Protein AF-A0A821PYG6-F1 (afdb_monomer)

pLDDT: mean 72.36, std 26.63, range [30.19, 98.81]

Organism: NCBI:txid345717

Structure (mmCIF, N/CA/C/O backbone):
data_AF-A0A821PYG6-F1
#
_entry.id   AF-A0A821PYG6-F1
#
loop_
_atom_site.group_PDB
_atom_site.id
_atom_site.type_symbol
_atom_site.label_atom_id
_atom_site.label_alt_id
_atom_site.label_comp_id
_atom_site.label_asym_id
_atom_site.label_entity_id
_atom_site.label_seq_id
_atom_site.pdbx_PDB_ins_code
_atom_site.Cartn_x
_atom_site.Cartn_y
_atom_site.Cartn_z
_atom_site.occupancy
_atom_site.B_iso_or_equiv
_atom_site.auth_seq_id
_atom_site.auth_comp_id
_atom_site.auth_asym_id
_atom_site.auth_atom_id
_atom_site.pdbx_PDB_model_num
ATOM 1 N N . MET A 1 1 ? -3.523 43.498 -12.679 1.00 47.28 1 MET A N 1
ATOM 2 C CA . MET A 1 1 ? -3.847 42.606 -11.546 1.00 47.28 1 MET A CA 1
ATOM 3 C C . MET A 1 1 ? -3.204 41.253 -11.820 1.00 47.28 1 MET A C 1
ATOM 5 O O . MET A 1 1 ? -3.776 40.448 -12.539 1.00 47.28 1 MET A O 1
ATOM 9 N N . HIS A 1 2 ? -1.962 41.059 -11.376 1.00 48.53 2 HIS A N 1
ATOM 10 C CA . HIS A 1 2 ? -1.215 39.814 -11.566 1.00 48.53 2 HIS A CA 1
ATOM 11 C C . HIS A 1 2 ? -1.386 38.993 -10.284 1.00 48.53 2 HIS A C 1
ATOM 13 O O . HIS A 1 2 ? -0.933 39.429 -9.228 1.00 48.53 2 HIS A O 1
ATOM 19 N N . LEU A 1 3 ? -2.113 37.875 -10.342 1.00 50.34 3 LEU A N 1
ATOM 20 C CA . LEU A 1 3 ? -2.220 36.968 -9.198 1.00 50.34 3 LEU A CA 1
ATOM 21 C C . LEU A 1 3 ? -0.908 36.179 -9.083 1.00 50.34 3 LEU A C 1
ATOM 23 O O . LEU A 1 3 ? -0.461 35.627 -10.092 1.00 50.34 3 LEU A O 1
ATOM 27 N N . PRO A 1 4 ? -0.268 36.123 -7.904 1.00 51.84 4 PRO A N 1
ATOM 28 C CA . PRO A 1 4 ? 0.971 35.381 -7.751 1.00 51.84 4 PRO A CA 1
ATOM 29 C C . PRO A 1 4 ? 0.707 33.875 -7.872 1.00 51.84 4 PRO A C 1
ATOM 31 O O . PRO A 1 4 ? -0.247 33.336 -7.313 1.00 51.84 4 PRO A O 1
ATOM 34 N N . TYR A 1 5 ? 1.579 33.194 -8.613 1.00 52.97 5 TYR A N 1
ATOM 35 C CA . TYR A 1 5 ? 1.630 31.739 -8.708 1.00 52.97 5 TYR A CA 1
ATOM 36 C C . TYR A 1 5 ? 2.029 31.151 -7.348 1.00 52.97 5 TYR A C 1
ATOM 38 O O . TYR A 1 5 ? 3.196 31.189 -6.950 1.00 52.97 5 TYR A O 1
ATOM 46 N N . GLU A 1 6 ? 1.058 30.607 -6.616 1.00 48.81 6 GLU A N 1
ATOM 47 C CA . GLU A 1 6 ? 1.331 29.867 -5.389 1.00 48.81 6 GLU A CA 1
ATOM 48 C C . GLU A 1 6 ? 1.990 28.525 -5.720 1.00 48.81 6 GLU A C 1
ATOM 50 O O . GLU A 1 6 ? 1.405 27.611 -6.307 1.00 48.81 6 GLU A O 1
ATOM 55 N N . SER A 1 7 ? 3.248 28.396 -5.308 1.00 51.19 7 SER A N 1
ATOM 56 C CA . SER A 1 7 ? 3.987 27.144 -5.384 1.00 51.19 7 SER A CA 1
ATOM 57 C C . SER A 1 7 ? 3.310 26.097 -4.496 1.00 51.19 7 SER A C 1
ATOM 59 O O . SER A 1 7 ? 3.372 26.177 -3.268 1.00 51.19 7 SER A O 1
ATOM 61 N N . ARG A 1 8 ? 2.730 25.060 -5.117 1.00 56.22 8 ARG A N 1
ATOM 62 C CA . ARG A 1 8 ? 2.093 23.877 -4.487 1.00 56.22 8 ARG A CA 1
ATOM 63 C C . ARG A 1 8 ? 2.956 23.123 -3.449 1.00 56.22 8 ARG A C 1
ATOM 65 O O . ARG A 1 8 ? 2.502 22.133 -2.886 1.00 56.22 8 ARG A O 1
ATOM 72 N N . GLY A 1 9 ? 4.191 23.554 -3.190 1.00 47.22 9 GLY A N 1
ATOM 73 C CA . GLY A 1 9 ? 5.155 22.889 -2.312 1.00 47.22 9 GLY A CA 1
ATOM 74 C C . GLY A 1 9 ? 5.142 23.316 -0.840 1.00 47.22 9 GLY A C 1
ATOM 75 O O . GLY A 1 9 ? 5.744 22.615 -0.030 1.00 47.22 9 GLY A O 1
ATOM 76 N N . ARG A 1 10 ? 4.479 24.421 -0.457 1.00 45.25 10 ARG A N 1
ATOM 77 C CA . ARG A 1 10 ? 4.539 24.925 0.936 1.00 45.25 10 ARG A CA 1
ATOM 78 C C . ARG A 1 10 ? 3.597 24.235 1.924 1.00 45.25 10 ARG A C 1
ATOM 80 O O . ARG A 1 10 ? 3.903 24.207 3.105 1.00 45.25 10 ARG A O 1
ATOM 87 N N . ARG A 1 11 ? 2.511 23.605 1.465 1.00 50.28 11 ARG A N 1
ATOM 88 C CA . ARG A 1 11 ? 1.535 22.972 2.375 1.00 50.28 11 ARG A CA 1
ATOM 89 C C . ARG A 1 11 ? 2.024 21.682 3.044 1.00 50.28 11 ARG A C 1
ATOM 91 O O . ARG A 1 11 ? 1.473 21.277 4.056 1.00 50.28 11 ARG A O 1
ATOM 98 N N . ARG A 1 12 ? 3.049 21.016 2.494 1.00 51.75 12 ARG A N 1
ATOM 99 C CA . ARG A 1 12 ? 3.503 19.705 3.000 1.00 51.75 12 ARG A CA 1
ATOM 100 C C . ARG A 1 12 ? 4.356 19.804 4.270 1.00 51.75 12 ARG A C 1
ATOM 102 O O . ARG A 1 12 ? 4.444 18.823 4.996 1.00 51.75 12 ARG A O 1
ATOM 109 N N . ARG A 1 13 ? 5.015 20.943 4.516 1.00 45.59 13 ARG A N 1
ATOM 110 C CA . ARG A 1 13 ? 5.907 21.113 5.677 1.00 45.59 13 ARG A CA 1
ATOM 111 C C . ARG A 1 13 ? 5.157 21.634 6.910 1.00 45.59 13 ARG A C 1
ATOM 113 O O . ARG A 1 13 ? 5.436 21.160 7.998 1.00 45.59 13 ARG A O 1
ATOM 120 N N . GLU A 1 14 ? 4.156 22.494 6.722 1.00 46.19 14 GLU A N 1
ATOM 121 C CA . GLU A 1 14 ? 3.367 23.078 7.825 1.00 46.19 14 GLU A CA 1
ATOM 122 C C . GLU A 1 14 ? 2.464 22.069 8.558 1.00 46.19 14 GLU A C 1
ATOM 124 O O . GLU A 1 14 ? 2.152 22.275 9.722 1.00 46.19 14 GLU A O 1
ATOM 129 N N . MET A 1 15 ? 2.084 20.941 7.943 1.00 50.53 15 MET A N 1
ATOM 130 C CA . MET A 1 15 ? 1.275 19.918 8.634 1.00 50.53 15 MET A CA 1
ATOM 131 C C . MET A 1 15 ? 2.068 19.055 9.630 1.00 50.53 15 MET A C 1
ATOM 133 O O . MET A 1 15 ? 1.462 18.415 10.479 1.00 50.53 15 MET A O 1
ATOM 137 N N . ALA A 1 16 ? 3.403 19.026 9.545 1.00 52.22 16 ALA A N 1
ATOM 138 C CA . ALA A 1 16 ? 4.239 18.248 10.466 1.00 52.22 16 ALA A CA 1
ATOM 139 C C . ALA A 1 16 ? 4.501 18.970 11.803 1.00 52.22 16 ALA A C 1
ATOM 141 O O . ALA A 1 16 ? 5.004 18.357 12.739 1.00 52.22 16 ALA A O 1
ATOM 142 N N . GLU A 1 17 ? 4.179 20.265 11.895 1.00 52.22 17 GLU A N 1
ATOM 143 C CA . GLU A 1 17 ? 4.431 21.097 13.083 1.00 52.22 17 GLU A CA 1
ATOM 144 C C . GLU A 1 17 ? 3.273 21.070 14.094 1.00 52.22 17 GLU A C 1
ATOM 146 O O . GLU A 1 17 ? 3.416 21.563 15.209 1.00 52.22 17 GLU A O 1
ATOM 151 N N . SER A 1 18 ? 2.150 20.436 13.749 1.00 56.47 18 SER A N 1
ATOM 152 C CA . SER A 1 18 ? 1.017 20.215 14.650 1.00 56.47 18 SER A CA 1
ATOM 153 C C . SER A 1 18 ? 0.799 18.730 14.939 1.00 56.47 18 SER A C 1
ATOM 155 O O . SER A 1 18 ? -0.341 18.278 14.988 1.00 56.47 18 SER A O 1
ATOM 157 N N . GLU A 1 19 ? 1.873 17.952 15.076 1.00 63.88 19 GLU A N 1
ATOM 158 C CA . GLU A 1 19 ? 1.775 16.595 15.617 1.00 63.88 19 GLU A CA 1
ATOM 159 C C . GLU A 1 19 ? 1.477 16.728 17.115 1.00 63.88 19 GLU A C 1
ATOM 161 O O . GLU A 1 19 ? 2.319 17.230 17.869 1.00 63.88 19 GLU A O 1
ATOM 166 N N . PRO A 1 20 ? 0.270 16.359 17.574 1.00 71.81 20 PRO A N 1
ATOM 167 C CA . PRO A 1 20 ? -0.063 16.488 18.977 1.00 71.81 20 PRO A CA 1
ATOM 168 C C . PRO A 1 20 ? 0.889 15.625 19.798 1.00 71.81 20 PRO A C 1
ATOM 170 O O . PRO A 1 20 ? 1.151 14.476 19.450 1.00 71.81 20 PRO A O 1
ATOM 173 N N . TRP A 1 21 ? 1.380 16.153 20.915 1.00 74.12 21 TRP A N 1
ATOM 174 C CA . TRP A 1 21 ? 2.341 15.458 21.777 1.00 74.12 21 TRP A CA 1
ATOM 175 C C . TRP A 1 21 ? 1.876 14.051 22.205 1.00 74.12 21 TRP A C 1
ATOM 177 O O . TRP A 1 21 ? 2.705 13.170 22.419 1.00 74.12 21 TRP A O 1
ATOM 187 N N . TRP A 1 22 ? 0.560 13.814 22.292 1.00 78.12 22 TRP A N 1
ATOM 188 C CA . TRP A 1 22 ? -0.007 12.510 22.645 1.00 78.12 22 TRP A CA 1
ATOM 189 C C . TRP A 1 22 ? 0.184 11.452 21.552 1.00 78.12 22 TRP A C 1
ATOM 191 O O . TRP A 1 22 ? 0.295 10.268 21.862 1.00 78.12 22 TRP A O 1
ATOM 201 N N . LEU A 1 23 ? 0.273 11.859 20.282 1.00 84.94 23 LEU A N 1
ATOM 202 C CA . LEU A 1 23 ? 0.409 10.940 19.154 1.00 84.94 23 LEU A CA 1
ATOM 203 C C . LEU A 1 23 ? 1.741 10.187 19.208 1.00 84.94 23 LEU A C 1
ATOM 205 O O . LEU A 1 23 ? 1.795 9.011 18.859 1.00 84.94 23 LEU A O 1
ATOM 209 N N . GLN A 1 24 ? 2.793 10.828 19.723 1.00 86.12 24 GLN A N 1
ATOM 210 C CA . GLN A 1 24 ?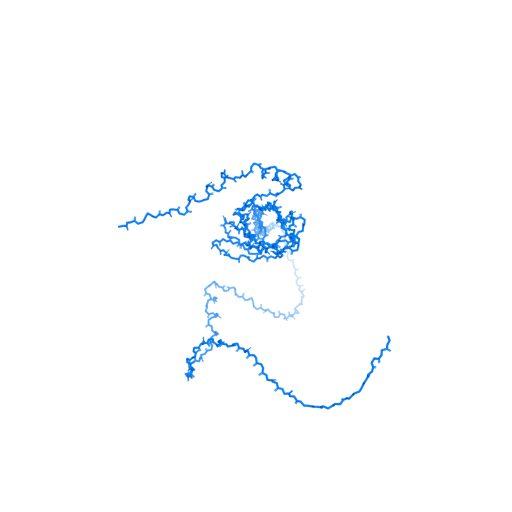 4.094 10.188 19.894 1.00 86.12 24 GLN A CA 1
ATOM 211 C C . GLN A 1 24 ? 4.019 9.000 20.862 1.00 86.12 24 GLN A C 1
ATOM 213 O O . GLN A 1 24 ? 4.543 7.935 20.556 1.00 86.12 24 GLN A O 1
ATOM 218 N N . SER A 1 25 ? 3.291 9.142 21.976 1.00 87.94 25 SER A N 1
ATOM 219 C CA . SER A 1 25 ? 3.106 8.049 22.938 1.00 87.94 25 SER A CA 1
ATOM 220 C C . SER A 1 25 ? 2.363 6.862 22.323 1.00 87.94 25 SER A C 1
ATOM 222 O O . SER A 1 25 ? 2.739 5.719 22.565 1.00 87.94 25 SER A O 1
ATOM 224 N N . ILE A 1 26 ? 1.330 7.121 21.512 1.00 90.88 26 ILE A N 1
ATOM 225 C CA . ILE A 1 26 ? 0.564 6.062 20.837 1.00 90.88 26 ILE A CA 1
ATOM 226 C C . ILE A 1 26 ? 1.422 5.367 19.776 1.00 90.88 26 ILE A C 1
ATOM 228 O O . ILE A 1 26 ? 1.365 4.146 19.638 1.00 90.88 26 ILE A O 1
ATOM 232 N N . ILE A 1 27 ? 2.229 6.125 19.029 1.00 93.62 27 ILE A N 1
ATOM 233 C CA . ILE A 1 27 ? 3.176 5.566 18.058 1.00 93.62 27 ILE A CA 1
ATOM 234 C C . ILE A 1 27 ? 4.178 4.650 18.765 1.00 93.62 27 ILE A C 1
ATOM 236 O O . ILE A 1 27 ? 4.403 3.536 18.297 1.00 93.62 27 ILE A O 1
ATOM 240 N N . ASP A 1 28 ? 4.750 5.094 19.883 1.00 93.00 28 ASP A N 1
ATOM 241 C CA . ASP A 1 28 ? 5.754 4.331 20.626 1.00 93.00 28 ASP A CA 1
ATOM 242 C C . ASP A 1 28 ? 5.153 3.049 21.232 1.00 93.00 28 ASP A C 1
ATOM 244 O O . ASP A 1 28 ? 5.755 1.980 21.130 1.00 93.00 28 ASP A O 1
ATOM 248 N N . GLU A 1 29 ? 3.933 3.119 21.778 1.00 93.19 29 GLU A N 1
ATOM 249 C CA . GLU A 1 29 ? 3.168 1.949 22.237 1.00 93.19 29 GLU A CA 1
ATOM 250 C C . GLU A 1 29 ? 2.908 0.965 21.085 1.00 93.19 29 GLU A C 1
ATOM 252 O O . GLU A 1 29 ? 3.222 -0.223 21.181 1.00 93.19 29 GLU A O 1
ATOM 257 N N . THR A 1 30 ? 2.420 1.476 19.952 1.00 94.12 30 THR A N 1
ATOM 258 C CA . THR A 1 30 ? 2.122 0.671 18.760 1.00 94.12 30 THR A CA 1
ATOM 259 C C . THR A 1 30 ? 3.386 0.009 18.197 1.00 94.12 30 THR A C 1
ATOM 261 O O . THR A 1 30 ? 3.345 -1.141 17.761 1.00 94.12 30 THR A O 1
ATOM 264 N N . LEU A 1 31 ? 4.529 0.702 18.217 1.00 94.62 31 LEU A N 1
ATOM 265 C CA . LEU A 1 31 ? 5.829 0.147 17.828 1.00 94.62 31 LEU A CA 1
ATOM 266 C C . LEU A 1 31 ? 6.345 -0.892 18.831 1.00 94.62 31 LEU A C 1
ATOM 268 O O . LEU A 1 31 ? 7.024 -1.835 18.423 1.00 94.62 31 LEU A O 1
ATOM 272 N N . GLY A 1 32 ? 6.004 -0.758 20.114 1.00 94.00 32 GLY A N 1
ATOM 273 C CA . GLY A 1 32 ? 6.269 -1.773 21.132 1.00 94.00 32 GLY A CA 1
ATOM 274 C C . GLY A 1 32 ? 5.556 -3.096 20.837 1.00 94.00 32 GLY A C 1
ATOM 275 O O . GLY A 1 32 ? 6.163 -4.162 20.937 1.00 94.00 32 GLY A O 1
ATOM 276 N N . GLU A 1 33 ? 4.295 -3.036 20.400 1.00 92.69 33 GLU A N 1
ATOM 277 C CA . GLU A 1 33 ? 3.524 -4.218 19.982 1.00 92.69 33 GLU A CA 1
ATOM 278 C C . GLU A 1 33 ? 3.941 -4.742 18.596 1.00 92.69 33 GLU A C 1
ATOM 280 O O . GLU A 1 33 ? 3.897 -5.947 18.311 1.00 92.69 33 GLU A O 1
ATOM 285 N N . HIS A 1 34 ? 4.325 -3.831 17.701 1.00 92.62 34 HIS A N 1
ATOM 286 C CA . HIS A 1 34 ? 4.605 -4.101 16.296 1.00 92.62 34 HIS A CA 1
ATOM 287 C C . HIS A 1 34 ? 5.869 -3.358 15.821 1.00 92.62 34 HIS A C 1
ATOM 289 O O . HIS A 1 34 ? 5.777 -2.329 15.143 1.00 92.62 34 HIS A O 1
ATOM 295 N N . PRO A 1 35 ? 7.068 -3.903 16.095 1.00 94.19 35 PRO A N 1
ATOM 296 C CA . PRO A 1 35 ? 8.334 -3.220 15.812 1.00 94.19 35 PRO A CA 1
ATOM 297 C C . PRO A 1 35 ? 8.659 -3.105 14.316 1.00 94.19 35 PRO A C 1
ATOM 299 O O . PRO A 1 35 ? 9.557 -2.365 13.924 1.00 94.19 35 PRO A O 1
ATOM 302 N N . ASP A 1 36 ? 7.948 -3.840 13.458 1.00 94.62 36 ASP A N 1
ATOM 303 C CA . ASP A 1 36 ? 8.111 -3.824 12.004 1.00 94.62 36 ASP A CA 1
ATOM 304 C C . ASP A 1 36 ? 7.335 -2.695 11.310 1.00 94.62 36 ASP A C 1
ATOM 306 O O . ASP A 1 36 ? 7.315 -2.662 10.081 1.00 94.62 36 ASP A O 1
ATOM 310 N N . LEU A 1 37 ? 6.664 -1.799 12.039 1.00 97.31 37 LEU A N 1
ATOM 311 C CA . LEU A 1 37 ? 5.846 -0.751 11.432 1.00 97.31 37 LEU A CA 1
ATOM 312 C C . LEU A 1 37 ? 6.643 0.494 11.028 1.00 97.31 37 LEU A C 1
ATOM 314 O O . LEU A 1 37 ? 7.609 0.902 11.664 1.00 97.31 37 LEU A O 1
ATOM 318 N N . VAL A 1 38 ? 6.165 1.148 9.974 1.00 97.25 38 VAL A N 1
ATOM 319 C CA . VAL A 1 38 ? 6.633 2.449 9.494 1.00 97.25 38 VAL A CA 1
ATOM 320 C C . VAL A 1 38 ? 5.461 3.409 9.341 1.00 97.25 38 VAL A C 1
ATOM 322 O O . VAL A 1 38 ? 4.337 3.006 9.018 1.00 97.25 38 VAL A O 1
ATOM 325 N N . ARG A 1 39 ? 5.733 4.702 9.542 1.00 95.75 39 ARG A N 1
ATOM 326 C CA . ARG A 1 39 ? 4.752 5.765 9.303 1.00 95.75 39 ARG A CA 1
ATOM 327 C C . ARG A 1 39 ? 4.417 5.861 7.818 1.00 95.75 39 ARG A C 1
ATOM 329 O O . ARG A 1 39 ? 5.296 5.775 6.957 1.00 95.75 39 ARG A O 1
ATOM 336 N N . THR A 1 40 ? 3.140 6.072 7.526 1.00 97.38 40 THR A N 1
ATOM 337 C CA . THR A 1 40 ? 2.685 6.392 6.172 1.00 97.38 40 THR A CA 1
ATOM 338 C C . THR A 1 40 ? 2.646 7.909 5.961 1.00 97.38 40 THR A C 1
ATOM 340 O O . THR A 1 40 ? 3.029 8.690 6.827 1.00 97.38 40 THR A O 1
ATOM 343 N N . GLY A 1 41 ? 2.190 8.351 4.787 1.00 94.62 41 GLY A N 1
ATOM 344 C CA . GLY A 1 41 ? 1.892 9.760 4.524 1.00 94.62 41 GLY A CA 1
ATOM 345 C C . GLY A 1 41 ? 0.651 10.305 5.246 1.00 94.62 41 GLY A C 1
ATOM 346 O O . GLY A 1 41 ? 0.367 11.485 5.083 1.00 94.62 41 GLY A O 1
ATOM 347 N N . SER A 1 42 ? -0.085 9.469 5.986 1.00 94.06 42 SER A N 1
ATOM 348 C CA . SER A 1 42 ? -1.178 9.877 6.876 1.00 94.06 42 SER A CA 1
ATOM 349 C C . SER A 1 42 ? -0.711 9.775 8.336 1.00 94.06 42 SER A C 1
ATOM 351 O O . SER A 1 42 ? 0.001 8.818 8.661 1.00 94.06 42 SER A O 1
ATOM 353 N N . PRO A 1 43 ? -1.096 10.721 9.214 1.00 92.81 43 PRO A N 1
ATOM 354 C CA . PRO A 1 43 ? -0.753 10.672 10.633 1.00 92.81 43 PRO A CA 1
ATOM 355 C C . PRO A 1 43 ? -1.479 9.552 11.388 1.00 92.81 43 PRO A C 1
ATOM 357 O O . PRO A 1 43 ? -0.981 9.132 12.422 1.00 92.81 43 PRO A O 1
ATOM 360 N N . ASP A 1 44 ? -2.587 9.027 10.857 1.00 93.50 44 ASP A N 1
ATOM 361 C CA . ASP A 1 44 ? -3.462 8.079 11.562 1.00 93.50 44 ASP A CA 1
ATOM 362 C C . ASP A 1 44 ? -3.181 6.609 11.215 1.00 93.50 44 ASP A C 1
ATOM 364 O O . ASP A 1 44 ? -3.789 5.704 11.788 1.00 93.50 44 ASP A O 1
ATOM 368 N N . LEU A 1 45 ? -2.285 6.351 10.255 1.00 96.31 45 LEU A N 1
ATOM 369 C CA . LEU A 1 45 ? -2.025 5.017 9.716 1.00 96.31 45 LEU A CA 1
ATOM 370 C C . LEU A 1 45 ? -0.528 4.693 9.683 1.00 96.31 45 LEU A C 1
ATOM 372 O O . LEU A 1 45 ? 0.290 5.422 9.109 1.00 96.31 45 LEU A O 1
ATOM 376 N N . MET A 1 46 ? -0.191 3.516 10.204 1.00 98.25 46 MET A N 1
ATOM 377 C CA . MET A 1 46 ? 1.110 2.865 10.056 1.00 98.25 46 MET A CA 1
ATOM 378 C C . MET A 1 46 ? 0.959 1.567 9.259 1.00 98.25 46 MET A C 1
ATOM 380 O O . MET A 1 46 ? -0.132 1.012 9.127 1.00 98.25 46 MET A O 1
ATOM 384 N N . CYS A 1 47 ? 2.048 1.063 8.686 1.00 98.38 47 CYS A N 1
ATOM 385 C CA . CYS A 1 47 ? 2.026 -0.217 7.974 1.00 98.38 47 CYS A CA 1
ATOM 386 C C . CYS A 1 47 ? 3.346 -0.970 8.117 1.00 98.38 47 CYS A C 1
ATOM 388 O O . CYS A 1 47 ? 4.351 -0.369 8.484 1.00 98.38 47 CYS A O 1
ATOM 390 N N . SER A 1 48 ? 3.355 -2.275 7.835 1.00 98.50 48 SER A N 1
ATOM 391 C CA . SER A 1 48 ? 4.591 -3.067 7.873 1.00 98.50 48 SER A CA 1
ATOM 392 C C . SER A 1 48 ? 5.641 -2.518 6.906 1.00 98.50 48 SER A C 1
ATOM 394 O O . SER A 1 48 ? 5.358 -2.243 5.737 1.00 98.50 48 SER A O 1
ATOM 396 N N . MET A 1 49 ? 6.881 -2.441 7.379 1.00 98.12 49 MET A N 1
ATOM 397 C CA . MET A 1 49 ? 8.055 -2.185 6.563 1.00 98.12 49 MET A CA 1
ATOM 398 C C . MET A 1 49 ? 8.201 -3.287 5.515 1.00 98.12 49 MET A C 1
ATOM 400 O O . MET A 1 49 ? 8.190 -4.480 5.824 1.00 98.12 49 MET A O 1
ATOM 404 N N . LEU A 1 50 ? 8.363 -2.883 4.258 1.00 98.44 50 LEU A N 1
ATOM 405 C CA . LEU A 1 50 ? 8.565 -3.817 3.159 1.00 98.44 50 LEU A CA 1
ATOM 406 C C . LEU A 1 50 ? 10.054 -3.996 2.847 1.00 98.44 50 LEU A C 1
ATOM 408 O O . LEU A 1 50 ? 10.847 -3.068 3.032 1.00 98.44 50 LEU A O 1
ATOM 412 N N . PRO A 1 51 ? 10.459 -5.166 2.315 1.00 98.12 51 PRO A N 1
ATOM 413 C CA . PRO A 1 51 ? 11.789 -5.325 1.749 1.00 98.12 51 PRO A CA 1
ATOM 414 C C . PRO A 1 51 ? 12.038 -4.284 0.654 1.00 98.12 51 PRO A C 1
ATOM 416 O O . PRO A 1 51 ? 11.216 -4.103 -0.243 1.00 98.12 51 PRO A O 1
ATOM 419 N N . GLN A 1 52 ? 13.216 -3.661 0.666 1.00 97.94 52 GLN A N 1
ATOM 420 C CA . GLN A 1 52 ? 13.590 -2.651 -0.334 1.00 97.94 52 GLN A CA 1
ATOM 421 C C . GLN A 1 52 ? 13.575 -3.199 -1.770 1.00 97.94 52 GLN A C 1
ATOM 423 O O . GLN A 1 52 ? 13.304 -2.474 -2.729 1.00 97.94 52 GLN A O 1
ATOM 428 N N . HIS A 1 53 ? 13.860 -4.492 -1.939 1.00 98.50 53 HIS A N 1
ATOM 429 C CA . HIS A 1 53 ? 13.813 -5.193 -3.217 1.00 98.50 53 HIS A CA 1
ATOM 430 C C . HIS A 1 53 ? 13.222 -6.585 -3.009 1.00 98.50 53 HIS A C 1
ATOM 432 O O . HIS A 1 53 ? 13.685 -7.321 -2.144 1.00 98.50 53 HIS A O 1
ATOM 438 N N . TRP A 1 54 ? 12.226 -6.960 -3.812 1.00 98.44 54 TRP A N 1
ATOM 439 C CA . TRP A 1 54 ? 11.592 -8.272 -3.742 1.00 98.44 54 TRP A CA 1
ATOM 440 C C . TRP A 1 54 ? 11.351 -8.914 -5.109 1.00 98.44 54 TRP A C 1
ATOM 442 O O . TRP A 1 54 ? 11.369 -8.257 -6.157 1.00 98.44 54 TRP A O 1
ATOM 452 N N . ARG A 1 55 ? 11.137 -10.232 -5.071 1.00 98.38 55 ARG A N 1
ATOM 453 C CA . ARG A 1 55 ? 10.781 -11.056 -6.225 1.00 98.38 55 ARG A CA 1
ATOM 454 C C . ARG A 1 55 ? 9.284 -10.957 -6.506 1.00 98.38 55 ARG A C 1
ATOM 456 O O . ARG A 1 55 ? 8.470 -11.130 -5.601 1.00 98.38 55 ARG A O 1
ATOM 463 N N . SER A 1 56 ? 8.922 -10.748 -7.767 1.00 98.50 56 SER A N 1
ATOM 464 C CA . SER A 1 56 ? 7.526 -10.747 -8.204 1.00 98.50 56 SER A CA 1
ATOM 465 C C . SER A 1 56 ? 6.832 -12.077 -7.886 1.00 98.50 56 SER A C 1
ATOM 467 O O . SER A 1 56 ? 7.415 -13.150 -8.058 1.00 98.50 56 SER A O 1
ATOM 469 N N . ASN A 1 57 ? 5.575 -11.997 -7.453 1.00 98.56 57 ASN A N 1
ATOM 470 C CA . ASN A 1 57 ? 4.680 -13.092 -7.074 1.00 98.56 57 ASN A CA 1
ATOM 471 C C . ASN A 1 57 ? 5.237 -14.031 -5.983 1.00 98.56 57 ASN A C 1
ATOM 473 O O . ASN A 1 57 ? 4.775 -15.166 -5.828 1.00 98.56 57 ASN A O 1
ATOM 477 N N . LYS A 1 58 ? 6.217 -13.562 -5.200 1.00 98.19 58 LYS A N 1
ATOM 478 C CA . LYS A 1 58 ? 6.739 -14.274 -4.032 1.00 98.19 58 LYS A CA 1
ATOM 479 C C . LYS A 1 58 ? 6.134 -13.706 -2.751 1.00 98.19 58 LYS A C 1
ATOM 481 O O . LYS A 1 58 ? 6.051 -12.490 -2.599 1.00 98.19 58 LYS A O 1
ATOM 486 N N . THR A 1 59 ? 5.768 -14.592 -1.831 1.00 98.31 59 THR A N 1
ATOM 487 C CA . THR A 1 59 ? 5.311 -14.258 -0.474 1.00 98.31 59 THR A CA 1
ATOM 488 C C . THR A 1 59 ? 6.306 -13.353 0.240 1.00 98.31 59 THR A C 1
ATOM 490 O O . THR A 1 59 ? 7.511 -13.572 0.134 1.00 98.31 59 THR A O 1
ATOM 493 N N . LEU A 1 60 ? 5.812 -12.336 0.946 1.00 98.25 60 LEU A N 1
ATOM 494 C CA . LEU A 1 60 ? 6.632 -11.436 1.759 1.00 98.25 60 LEU A CA 1
ATOM 495 C C . LEU A 1 60 ? 7.113 -12.146 3.038 1.00 98.25 60 LEU A C 1
ATOM 497 O O . LEU A 1 60 ? 6.336 -12.888 3.635 1.00 98.25 60 LEU A O 1
ATOM 501 N N . PRO A 1 61 ? 8.349 -11.901 3.507 1.00 94.38 61 PRO A N 1
ATOM 502 C CA . PRO A 1 61 ? 8.922 -12.633 4.640 1.00 94.38 61 PRO A CA 1
ATOM 503 C C . PRO A 1 61 ? 8.226 -12.352 5.986 1.00 94.38 61 PRO A C 1
ATOM 505 O O . PRO A 1 61 ? 8.233 -13.222 6.847 1.00 94.38 61 PRO A O 1
ATOM 508 N N . GLY A 1 62 ? 7.604 -11.178 6.163 1.00 92.31 62 GLY A N 1
ATOM 509 C CA . GLY A 1 62 ? 6.880 -10.788 7.387 1.00 92.31 62 GLY A CA 1
ATOM 510 C C . GLY A 1 62 ? 5.371 -10.591 7.201 1.00 92.31 62 GLY A C 1
ATOM 511 O O . GLY A 1 62 ? 4.687 -10.129 8.111 1.00 92.31 62 GLY A O 1
ATOM 512 N N . GLY A 1 63 ? 4.840 -10.913 6.016 1.00 96.06 63 GLY A N 1
ATOM 513 C CA . GLY A 1 63 ? 3.498 -10.487 5.618 1.00 96.06 63 GLY A CA 1
ATOM 514 C C . GLY A 1 63 ? 3.382 -8.962 5.498 1.00 96.06 63 GLY A C 1
ATOM 515 O O . GLY A 1 63 ? 4.380 -8.249 5.419 1.00 96.06 63 GLY A O 1
ATOM 516 N N . PHE A 1 64 ? 2.149 -8.466 5.441 1.00 98.62 64 PHE A N 1
ATOM 517 C CA . PHE A 1 64 ? 1.863 -7.035 5.431 1.00 98.62 64 PHE A CA 1
ATOM 518 C C . PHE A 1 64 ? 0.637 -6.765 6.297 1.00 98.62 64 PHE A C 1
ATOM 520 O O . PHE A 1 64 ? -0.357 -7.494 6.216 1.00 98.62 64 PHE A O 1
ATOM 527 N N . LYS A 1 65 ? 0.700 -5.727 7.129 1.00 98.50 65 LYS A N 1
ATOM 528 C CA . LYS A 1 65 ? -0.444 -5.241 7.899 1.00 98.50 65 LYS A CA 1
ATOM 529 C C . LYS A 1 65 ? -0.502 -3.720 7.868 1.00 98.50 65 LYS A C 1
ATOM 531 O O . LYS A 1 65 ? 0.518 -3.058 7.675 1.00 98.50 65 LYS A O 1
ATOM 536 N N . VAL A 1 66 ? -1.702 -3.194 8.054 1.00 98.62 66 VAL A N 1
ATOM 537 C CA . VAL A 1 66 ? -1.969 -1.768 8.259 1.00 98.62 66 VAL A CA 1
ATOM 538 C C . VAL A 1 66 ? -2.535 -1.618 9.660 1.00 98.62 66 VAL A C 1
ATOM 540 O O . VAL A 1 66 ? -3.413 -2.391 10.039 1.00 98.62 66 VAL A O 1
ATOM 543 N N . VAL A 1 67 ? -2.012 -0.662 10.417 1.00 98.38 67 VAL A N 1
ATOM 544 C CA . VAL A 1 67 ? -2.417 -0.386 11.795 1.00 98.38 67 VAL A CA 1
ATOM 545 C C . VAL A 1 67 ? -2.953 1.032 11.872 1.00 98.38 67 VAL A C 1
ATOM 547 O O . VAL A 1 67 ? -2.304 1.965 11.397 1.00 98.38 67 VAL A O 1
ATOM 550 N N . ALA A 1 68 ? -4.145 1.170 12.436 1.00 97.31 68 ALA A N 1
ATOM 551 C CA . ALA A 1 68 ? -4.762 2.452 12.719 1.00 97.31 68 ALA A CA 1
ATOM 552 C C . ALA A 1 68 ? -4.359 2.943 14.108 1.00 97.31 68 ALA A C 1
ATOM 554 O O . ALA A 1 68 ? -4.438 2.198 15.082 1.00 97.31 68 ALA A O 1
ATOM 555 N N . LEU A 1 69 ? -3.926 4.198 14.185 1.00 94.69 69 LEU A N 1
ATOM 556 C CA . LEU A 1 69 ? -3.620 4.869 15.448 1.00 94.69 69 LEU A CA 1
ATOM 557 C C . LEU A 1 69 ? -4.886 5.470 16.075 1.00 94.69 69 LEU A C 1
ATOM 559 O O . LEU A 1 69 ? -4.990 5.537 17.296 1.00 94.69 69 LEU A O 1
ATOM 563 N N . GLY A 1 70 ? -5.859 5.849 15.239 1.00 90.81 70 GLY A N 1
ATOM 564 C CA . GLY A 1 70 ? -7.205 6.245 15.652 1.00 90.81 70 GLY A CA 1
ATOM 565 C C . GLY A 1 70 ? -8.235 5.117 15.540 1.00 90.81 70 GLY A C 1
ATOM 566 O O . GLY A 1 70 ? -7.932 3.993 15.130 1.00 90.81 70 GLY A O 1
ATOM 567 N N . ASP A 1 71 ? -9.482 5.445 15.873 1.00 91.25 71 ASP A N 1
ATOM 568 C CA . ASP A 1 71 ? -10.592 4.495 15.848 1.00 91.25 71 ASP A CA 1
ATOM 569 C C . ASP A 1 71 ? -11.085 4.235 14.421 1.00 91.25 71 ASP A C 1
ATOM 571 O O . ASP A 1 71 ? -11.557 5.127 13.713 1.00 91.25 71 ASP A O 1
ATOM 575 N N . ILE A 1 72 ? -11.008 2.972 14.003 1.00 96.69 72 ILE A N 1
ATOM 576 C CA . ILE A 1 72 ? -11.590 2.471 12.758 1.00 96.69 72 ILE A CA 1
ATOM 577 C C . ILE A 1 72 ? -12.429 1.253 13.113 1.00 96.69 72 ILE A C 1
ATOM 579 O O . ILE A 1 72 ? -11.940 0.330 13.761 1.00 96.69 72 ILE A O 1
ATOM 583 N N . LEU A 1 73 ? -13.690 1.256 12.680 1.00 97.25 73 LEU A N 1
ATOM 584 C CA . LEU A 1 73 ? -14.627 0.180 12.984 1.00 97.25 73 LEU A CA 1
ATOM 585 C C . LEU A 1 73 ? -14.131 -1.159 12.430 1.00 97.25 73 LEU A C 1
ATOM 587 O O . LEU A 1 73 ? -13.691 -1.255 11.277 1.00 97.25 73 LEU A O 1
ATOM 591 N N . ASP A 1 74 ? -14.273 -2.204 13.238 1.00 97.88 74 ASP A N 1
ATOM 592 C CA . ASP A 1 74 ? -14.047 -3.576 12.804 1.00 97.88 74 ASP A CA 1
ATOM 593 C C . ASP A 1 74 ? -14.950 -3.924 11.614 1.00 97.88 74 ASP A C 1
ATOM 595 O O . ASP A 1 74 ? -16.092 -3.476 11.510 1.00 97.88 74 ASP A O 1
ATOM 599 N N . GLY A 1 75 ? -14.426 -4.719 10.683 1.00 98.25 75 GLY A N 1
ATOM 600 C CA . GLY A 1 75 ? -15.122 -5.031 9.433 1.00 98.25 75 GLY A CA 1
ATOM 601 C C . GLY A 1 75 ? -14.837 -4.045 8.294 1.00 98.25 75 GLY A C 1
ATOM 602 O O . GLY A 1 75 ? -15.108 -4.374 7.139 1.00 98.25 75 GLY A O 1
ATOM 603 N N . THR A 1 76 ? -14.236 -2.882 8.573 1.00 98.62 76 THR A N 1
ATOM 604 C CA . THR A 1 76 ? -13.862 -1.912 7.530 1.00 98.62 76 THR A CA 1
ATOM 605 C C . THR A 1 76 ? -12.843 -2.521 6.566 1.00 98.62 76 THR A C 1
ATOM 607 O O . THR A 1 76 ? -11.829 -3.077 6.994 1.00 98.62 76 THR A O 1
ATOM 610 N N . GLN A 1 77 ? -13.077 -2.415 5.256 1.00 98.56 77 GLN A N 1
ATOM 611 C CA . GLN A 1 77 ? -12.139 -2.933 4.264 1.00 98.56 77 GLN A CA 1
ATOM 612 C C . GLN A 1 77 ? -10.931 -2.012 4.116 1.00 98.56 77 GLN A C 1
ATOM 614 O O . GLN A 1 77 ? -11.040 -0.786 4.049 1.00 98.56 77 GLN A O 1
ATOM 619 N N . VAL A 1 78 ? -9.763 -2.632 4.001 1.00 98.81 78 VAL A N 1
ATOM 620 C CA . VAL A 1 78 ? -8.507 -1.964 3.680 1.00 98.81 78 VAL A CA 1
ATOM 621 C C . VAL A 1 78 ? -7.968 -2.566 2.399 1.00 98.81 78 VAL A C 1
ATOM 623 O O . VAL A 1 78 ? -7.798 -3.779 2.293 1.00 98.81 78 VAL A O 1
ATOM 626 N N . THR A 1 79 ? -7.677 -1.719 1.421 1.00 98.81 79 THR A N 1
ATOM 627 C CA . THR A 1 79 ? -7.133 -2.144 0.130 1.00 98.81 79 THR A CA 1
ATOM 628 C C . THR A 1 79 ? -5.795 -1.478 -0.138 1.00 98.81 79 THR A C 1
ATOM 630 O O . THR A 1 79 ? -5.554 -0.340 0.262 1.00 98.81 79 THR A O 1
ATOM 633 N N . VAL A 1 80 ? -4.909 -2.196 -0.822 1.00 98.81 80 VAL A N 1
ATOM 634 C CA . VAL A 1 80 ? -3.593 -1.702 -1.231 1.00 98.81 80 VAL A CA 1
ATOM 635 C C . VAL A 1 80 ? -3.543 -1.643 -2.747 1.00 98.81 80 VAL A C 1
ATOM 637 O O . VAL A 1 80 ? -3.918 -2.585 -3.447 1.00 98.81 80 VAL A O 1
ATOM 640 N N . ARG A 1 81 ? -3.035 -0.531 -3.263 1.00 98.81 81 ARG A N 1
ATOM 641 C CA . ARG A 1 81 ? -2.623 -0.370 -4.656 1.00 98.81 81 ARG A CA 1
ATOM 642 C C . ARG A 1 81 ? -1.143 -0.033 -4.696 1.00 98.81 81 ARG A C 1
ATOM 644 O O . ARG A 1 81 ? -0.615 0.542 -3.749 1.00 98.81 81 ARG A O 1
ATOM 651 N N . ALA A 1 82 ? -0.483 -0.385 -5.789 1.00 98.75 82 ALA A N 1
ATOM 652 C CA . ALA A 1 82 ? 0.915 -0.062 -6.027 1.00 98.75 82 ALA A CA 1
ATOM 653 C C . ALA A 1 82 ? 1.051 0.588 -7.401 1.00 98.75 82 ALA A C 1
ATOM 655 O O . ALA A 1 82 ? 0.405 0.151 -8.353 1.00 98.75 82 ALA A O 1
ATOM 656 N N . GLY A 1 83 ? 1.890 1.612 -7.506 1.00 98.62 83 GLY A N 1
ATOM 657 C CA . GLY A 1 83 ? 2.116 2.283 -8.777 1.00 98.62 83 GLY A CA 1
ATOM 658 C C . GLY A 1 83 ? 3.352 3.170 -8.778 1.00 98.62 83 GLY A C 1
ATOM 659 O O . GLY A 1 83 ? 3.901 3.513 -7.727 1.00 98.62 83 GLY A O 1
ATOM 660 N N . ASN A 1 84 ? 3.816 3.490 -9.980 1.00 98.50 84 ASN A N 1
ATOM 661 C CA . ASN A 1 84 ? 4.834 4.491 -10.282 1.00 98.50 84 ASN A CA 1
ATOM 662 C C . ASN A 1 84 ? 4.731 4.913 -11.762 1.00 98.50 84 ASN A C 1
ATOM 664 O O . ASN A 1 84 ? 3.787 4.534 -12.449 1.00 98.50 84 ASN A O 1
ATOM 668 N N . ASP A 1 85 ? 5.716 5.663 -12.258 1.00 97.56 85 ASP A N 1
ATOM 669 C CA . ASP A 1 85 ? 5.709 6.179 -13.635 1.00 97.56 85 ASP A CA 1
ATOM 670 C C . ASP A 1 85 ? 5.807 5.086 -14.716 1.00 97.56 85 ASP A C 1
ATOM 672 O O . ASP A 1 85 ? 5.339 5.287 -15.830 1.00 97.56 85 ASP A O 1
ATOM 676 N N . GLU A 1 86 ? 6.421 3.934 -14.418 1.00 96.75 86 GLU A N 1
ATOM 677 C CA . GLU A 1 86 ? 6.528 2.815 -15.377 1.00 96.75 86 GLU A CA 1
ATOM 678 C C . GLU A 1 86 ? 5.268 1.960 -15.405 1.00 96.75 86 GLU A C 1
ATOM 680 O O . GLU A 1 86 ? 4.908 1.379 -16.425 1.00 96.75 86 GLU A O 1
ATOM 685 N N . ASN A 1 87 ? 4.632 1.819 -14.249 1.00 97.12 87 ASN A N 1
ATOM 686 C CA . ASN A 1 87 ? 3.456 0.999 -14.077 1.00 97.12 87 ASN A CA 1
ATOM 687 C C . ASN A 1 87 ? 2.528 1.715 -13.101 1.00 97.12 87 ASN A C 1
ATOM 689 O O . ASN A 1 87 ? 2.699 1.631 -11.883 1.00 97.12 87 ASN A O 1
ATOM 693 N N . CYS A 1 88 ? 1.567 2.448 -13.660 1.00 97.62 88 CYS A N 1
ATOM 694 C CA . CYS A 1 88 ? 0.664 3.310 -12.905 1.00 97.62 88 CYS A CA 1
ATOM 695 C C . CYS A 1 88 ? -0.248 2.526 -11.950 1.00 97.62 88 CYS A C 1
ATOM 697 O O . CYS A 1 88 ? -0.651 3.055 -10.914 1.00 97.62 88 CYS A O 1
ATOM 699 N N . SER A 1 89 ? -0.550 1.266 -12.274 1.00 97.69 89 SER A N 1
ATOM 700 C CA . SER A 1 89 ? -1.358 0.376 -11.449 1.00 97.69 89 SER A CA 1
ATOM 701 C C . SER A 1 89 ? -0.854 -1.055 -11.587 1.00 97.69 89 SER A C 1
ATOM 703 O O . SER A 1 89 ? -1.230 -1.802 -12.489 1.00 97.69 89 SER A O 1
ATOM 705 N N . ALA A 1 90 ? 0.048 -1.426 -10.686 1.00 98.38 90 ALA A N 1
ATOM 706 C CA . ALA A 1 90 ? 0.649 -2.741 -10.687 1.00 98.38 90 ALA A CA 1
ATOM 707 C C . ALA A 1 90 ? -0.335 -3.801 -10.188 1.00 98.38 90 ALA A C 1
ATOM 709 O O . ALA A 1 90 ? -1.027 -3.613 -9.187 1.00 98.38 90 ALA A O 1
ATOM 710 N N . GLU A 1 91 ? -0.330 -4.955 -10.852 1.00 98.62 91 GLU A N 1
ATOM 711 C CA . GLU A 1 91 ? -1.087 -6.120 -10.412 1.00 98.62 91 GLU A CA 1
ATOM 712 C C . GLU A 1 91 ? -0.571 -6.617 -9.052 1.00 98.62 91 GLU A C 1
ATOM 714 O O . GLU A 1 91 ? 0.633 -6.839 -8.855 1.00 98.62 91 GLU A O 1
ATOM 719 N N . LEU A 1 92 ? -1.503 -6.817 -8.123 1.00 98.81 92 LEU A N 1
ATOM 720 C CA . LEU A 1 92 ? -1.273 -7.364 -6.793 1.00 98.81 92 LEU A CA 1
ATOM 721 C C . LEU A 1 92 ? -2.189 -8.570 -6.576 1.00 98.81 92 LEU A C 1
ATOM 723 O O . LEU A 1 92 ? -3.282 -8.639 -7.132 1.00 98.81 92 LEU A O 1
ATOM 727 N N . ARG A 1 93 ? -1.774 -9.492 -5.709 1.00 98.69 93 ARG A N 1
ATOM 728 C CA . ARG A 1 93 ? -2.630 -10.579 -5.211 1.00 98.69 93 ARG A CA 1
ATOM 729 C C . ARG A 1 93 ? -2.893 -10.378 -3.733 1.00 98.69 93 ARG A C 1
ATOM 731 O O . ARG A 1 93 ? -1.988 -9.957 -3.015 1.00 98.69 93 ARG A O 1
ATOM 738 N N . ASN A 1 94 ? -4.107 -10.711 -3.298 1.00 98.56 94 ASN A N 1
ATOM 739 C CA . ASN A 1 94 ? -4.545 -10.589 -1.906 1.00 98.56 94 ASN A CA 1
ATOM 740 C C . ASN A 1 94 ? -4.334 -9.172 -1.345 1.00 98.56 94 ASN A C 1
ATOM 742 O O . ASN A 1 94 ? -3.842 -8.980 -0.236 1.00 98.56 94 ASN A O 1
ATOM 746 N N . ASN A 1 95 ? -4.676 -8.160 -2.143 1.00 98.69 95 ASN A N 1
ATOM 747 C CA . ASN A 1 95 ? -4.494 -6.746 -1.818 1.00 98.69 95 ASN A CA 1
ATOM 748 C C . ASN A 1 95 ? -5.660 -6.131 -1.041 1.00 98.69 95 ASN A C 1
ATOM 750 O O . ASN A 1 95 ? -5.769 -4.909 -0.988 1.00 98.69 95 ASN A O 1
ATOM 754 N N . THR A 1 96 ? -6.522 -6.963 -0.463 1.00 98.75 96 THR A N 1
ATOM 755 C CA . THR A 1 96 ? -7.650 -6.551 0.372 1.00 98.75 96 THR A CA 1
ATOM 756 C C . THR A 1 96 ? -7.570 -7.292 1.699 1.00 98.75 96 THR A C 1
ATOM 758 O O . THR A 1 96 ? -7.288 -8.490 1.731 1.00 98.75 96 THR A O 1
ATOM 761 N N . ALA A 1 97 ? -7.808 -6.572 2.786 1.00 98.75 97 ALA A N 1
ATOM 762 C CA . ALA A 1 97 ? -7.884 -7.082 4.144 1.00 98.75 97 ALA A CA 1
ATOM 763 C C . ALA A 1 97 ? -9.049 -6.411 4.880 1.00 98.75 97 ALA A C 1
ATOM 765 O O . ALA A 1 97 ? -9.619 -5.427 4.408 1.00 98.75 97 ALA A O 1
ATOM 766 N N . VAL A 1 98 ? -9.392 -6.946 6.045 1.00 98.69 98 VAL A N 1
ATOM 767 C CA . VAL A 1 98 ? -10.439 -6.405 6.912 1.00 98.69 98 VAL A CA 1
ATOM 768 C C . VAL A 1 98 ? -9.790 -5.891 8.188 1.00 98.69 98 VAL A C 1
ATOM 770 O O . VAL A 1 98 ? -8.942 -6.574 8.764 1.00 98.69 98 VAL A O 1
ATOM 773 N N . MET A 1 99 ? -10.175 -4.687 8.603 1.00 98.56 99 MET A N 1
ATOM 774 C CA . MET A 1 99 ? -9.759 -4.095 9.865 1.00 98.56 99 MET A CA 1
ATOM 775 C C . MET A 1 99 ? -10.376 -4.869 11.029 1.00 98.56 99 MET A C 1
ATOM 777 O O . MET A 1 99 ? -11.585 -5.116 11.036 1.00 98.56 99 MET A O 1
ATOM 781 N N . LYS A 1 100 ? -9.547 -5.259 11.995 1.00 98.12 100 LYS A N 1
ATOM 782 C CA . LYS A 1 100 ? -9.987 -5.877 13.244 1.00 98.12 100 LYS A CA 1
ATOM 783 C C . LYS A 1 100 ? -9.060 -5.467 14.378 1.00 98.12 100 LYS A C 1
ATOM 785 O O . LYS A 1 100 ? -7.851 -5.656 14.258 1.00 98.12 100 LYS A O 1
ATOM 790 N N . ASN A 1 101 ? -9.606 -4.947 15.473 1.00 95.75 101 ASN A N 1
ATOM 791 C CA . ASN A 1 101 ? -8.831 -4.451 16.612 1.00 95.75 101 ASN A CA 1
ATOM 792 C C . ASN A 1 101 ? -7.713 -3.490 16.162 1.00 95.75 101 ASN A C 1
ATOM 794 O O . ASN A 1 101 ? -6.547 -3.685 16.500 1.00 95.75 101 ASN A O 1
ATOM 798 N N . ARG A 1 102 ? -8.056 -2.500 15.326 1.00 96.56 102 ARG A N 1
ATOM 799 C CA . ARG A 1 102 ? -7.122 -1.534 14.707 1.00 96.56 102 ARG A CA 1
ATOM 800 C C . ARG A 1 102 ? -6.073 -2.116 13.746 1.00 96.56 102 ARG A C 1
ATOM 802 O O . ARG A 1 102 ? -5.288 -1.348 13.196 1.00 96.56 102 ARG A O 1
ATOM 809 N N . VAL A 1 103 ? -6.063 -3.426 13.478 1.00 98.00 103 VAL A N 1
ATOM 810 C CA . VAL A 1 103 ? -5.101 -4.064 12.564 1.00 98.00 103 VAL A CA 1
ATOM 811 C C . VAL A 1 103 ? -5.806 -4.728 11.380 1.00 98.00 103 VAL A C 1
ATOM 813 O O . VAL A 1 103 ? -6.625 -5.630 11.533 1.00 98.00 103 VAL A O 1
ATOM 816 N N . ALA A 1 104 ? -5.427 -4.344 10.163 1.00 98.56 104 ALA A N 1
ATOM 817 C CA . ALA A 1 104 ? -5.811 -5.026 8.934 1.00 98.56 104 ALA A CA 1
ATOM 818 C C . ALA A 1 104 ? -4.644 -5.881 8.433 1.00 98.56 104 ALA A C 1
ATOM 820 O O . ALA A 1 104 ? -3.665 -5.371 7.883 1.00 98.56 104 ALA A O 1
ATOM 821 N N . LYS A 1 105 ? -4.737 -7.199 8.632 1.00 98.44 105 LYS A N 1
ATOM 822 C CA . LYS A 1 105 ? -3.700 -8.162 8.235 1.00 98.44 105 LYS A CA 1
ATOM 823 C C . LYS A 1 105 ? -3.987 -8.723 6.846 1.00 98.44 105 LYS A C 1
ATOM 825 O O . LYS A 1 105 ? -5.013 -9.363 6.628 1.00 98.44 105 LYS A O 1
ATOM 830 N N . PHE A 1 106 ? -3.052 -8.539 5.921 1.00 98.69 106 PHE A N 1
ATOM 831 C CA . PHE A 1 106 ? -3.178 -9.052 4.563 1.00 98.69 106 PHE A CA 1
ATOM 832 C C . PHE A 1 106 ? -2.730 -10.507 4.509 1.00 98.69 106 PHE A C 1
ATOM 834 O O . PHE A 1 106 ? -1.636 -10.863 4.957 1.00 98.69 106 PHE A O 1
ATOM 841 N N . ASN A 1 107 ? -3.585 -11.353 3.945 1.00 98.12 107 ASN A N 1
ATOM 842 C CA . ASN A 1 107 ? -3.302 -12.771 3.804 1.00 98.12 107 ASN A CA 1
ATOM 843 C C . ASN A 1 107 ? -2.436 -13.002 2.562 1.00 98.12 107 ASN A C 1
ATOM 845 O O . ASN A 1 107 ? -2.953 -13.083 1.453 1.00 98.12 107 ASN A O 1
ATOM 849 N N . ASP A 1 108 ? -1.118 -13.081 2.757 1.00 97.81 108 ASP A N 1
ATOM 850 C CA . ASP A 1 108 ? -0.157 -13.345 1.681 1.00 97.81 108 ASP A CA 1
ATOM 851 C C . ASP A 1 108 ? -0.265 -12.320 0.537 1.00 97.81 108 ASP A C 1
ATOM 853 O O . ASP A 1 108 ? -0.460 -12.670 -0.628 1.00 97.81 108 ASP A O 1
ATOM 857 N N . LEU A 1 109 ? -0.161 -11.030 0.877 1.00 98.75 109 LEU A N 1
ATOM 858 C CA . LEU A 1 109 ? -0.038 -9.957 -0.112 1.00 98.75 109 LEU A CA 1
ATOM 859 C C . LEU A 1 109 ? 1.168 -10.224 -1.022 1.00 98.75 109 LEU A C 1
ATOM 861 O O . LEU A 1 109 ? 2.289 -10.409 -0.537 1.00 98.75 109 LEU A O 1
ATOM 865 N N . ARG A 1 110 ? 0.961 -10.180 -2.343 1.00 98.75 110 ARG A N 1
ATOM 866 C CA . ARG A 1 110 ? 2.046 -10.330 -3.326 1.00 98.75 110 ARG A CA 1
ATOM 867 C C . ARG A 1 110 ? 2.015 -9.248 -4.386 1.00 98.75 110 ARG A C 1
ATOM 869 O O . ARG A 1 110 ? 0.958 -8.865 -4.878 1.00 98.75 110 ARG A O 1
ATOM 876 N N . PHE A 1 111 ? 3.209 -8.856 -4.812 1.00 98.81 111 PHE A N 1
ATOM 877 C CA . PHE A 1 111 ? 3.421 -7.955 -5.937 1.00 98.81 111 PHE A CA 1
ATOM 878 C C . PHE A 1 111 ? 3.649 -8.759 -7.211 1.00 98.81 111 PHE A C 1
ATOM 880 O O . PHE A 1 111 ? 4.672 -9.430 -7.314 1.00 98.81 111 PHE A O 1
ATOM 887 N N . VAL A 1 112 ? 2.726 -8.720 -8.171 1.00 98.69 112 VAL A N 1
ATOM 888 C CA . VAL A 1 112 ? 2.873 -9.423 -9.459 1.00 98.69 112 VAL A CA 1
ATOM 889 C C . VAL A 1 112 ? 3.508 -8.498 -10.494 1.00 98.69 112 VAL A C 1
ATOM 891 O O . VAL A 1 112 ? 4.492 -8.873 -11.135 1.00 98.69 112 VAL A O 1
ATOM 894 N N . GLY A 1 113 ? 3.009 -7.262 -10.591 1.00 98.19 113 GLY A N 1
ATOM 895 C CA . GLY A 1 113 ? 3.589 -6.226 -11.441 1.00 98.19 113 GLY A CA 1
ATOM 896 C C . GLY A 1 113 ? 5.027 -5.877 -11.041 1.00 98.19 113 GLY A C 1
ATOM 897 O O . GLY A 1 113 ? 5.398 -5.895 -9.868 1.00 98.19 113 GLY A O 1
ATOM 898 N N . ARG A 1 114 ? 5.861 -5.547 -12.031 1.00 98.50 114 ARG A N 1
ATOM 899 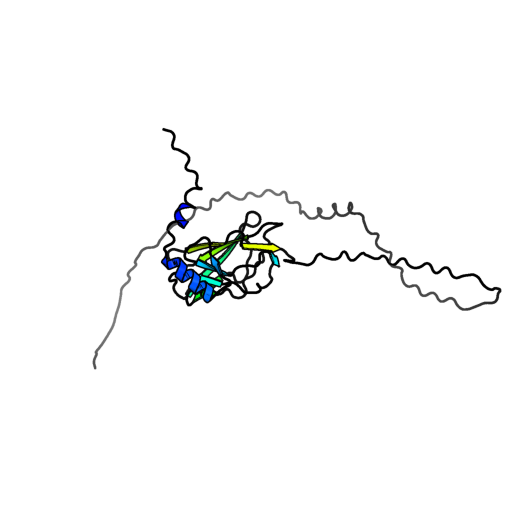C CA . ARG A 1 114 ? 7.257 -5.123 -11.831 1.00 98.50 114 ARG A CA 1
ATOM 900 C C . ARG A 1 114 ? 7.345 -3.603 -11.785 1.00 98.50 114 ARG A C 1
ATOM 902 O O . ARG A 1 114 ? 6.657 -2.937 -12.551 1.00 98.50 114 ARG A O 1
ATOM 909 N N . SER A 1 115 ? 8.231 -3.070 -10.947 1.00 98.56 115 SER A N 1
ATOM 910 C CA . SER A 1 115 ? 8.368 -1.618 -10.746 1.00 98.56 115 SER A CA 1
ATOM 911 C C . SER A 1 115 ? 9.314 -0.931 -11.733 1.00 98.56 115 SER A C 1
ATOM 913 O O . SER A 1 115 ? 9.390 0.292 -11.745 1.00 98.56 115 SER A O 1
ATOM 915 N N . GLY A 1 116 ? 10.047 -1.697 -12.545 1.00 97.25 116 GLY A N 1
ATOM 916 C CA . GLY A 1 116 ? 11.053 -1.184 -13.480 1.00 97.25 116 GLY A CA 1
ATOM 917 C C . GLY A 1 116 ? 12.485 -1.218 -12.929 1.00 97.25 116 GLY A C 1
ATOM 918 O O . GLY A 1 116 ? 12.737 -1.497 -11.752 1.00 97.25 116 GLY A O 1
ATOM 919 N N . ARG A 1 117 ? 13.474 -0.986 -13.804 1.00 95.31 117 ARG A N 1
ATOM 920 C CA . ARG A 1 117 ? 14.900 -1.007 -13.427 1.00 95.31 117 ARG A CA 1
ATOM 921 C C . ARG A 1 117 ? 15.216 0.190 -12.530 1.00 95.31 117 ARG A C 1
ATOM 923 O O . ARG A 1 117 ? 15.068 1.328 -12.947 1.00 95.31 117 ARG A O 1
ATOM 930 N N . GLY A 1 118 ? 15.687 -0.078 -11.312 1.00 95.69 118 GLY A N 1
ATOM 931 C CA . GLY A 1 118 ? 16.094 0.972 -10.368 1.00 95.69 118 GLY A CA 1
ATOM 932 C C . GLY A 1 118 ? 14.943 1.816 -9.807 1.00 95.69 118 GLY A C 1
ATOM 933 O O . GLY A 1 118 ? 15.204 2.803 -9.129 1.00 95.69 118 GLY A O 1
ATOM 934 N N . LYS A 1 119 ? 13.688 1.432 -10.060 1.00 98.06 119 LYS A N 1
ATOM 935 C CA . LYS A 1 119 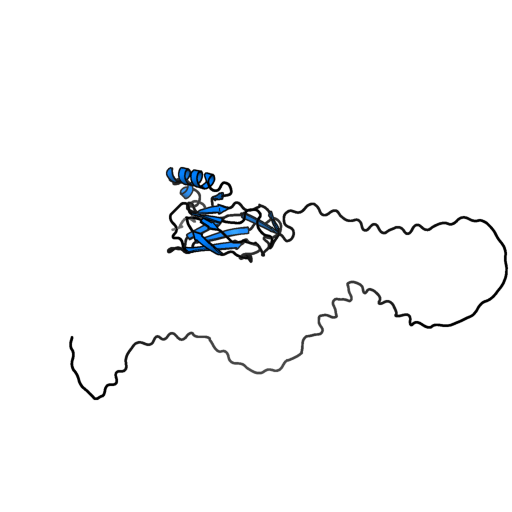? 12.494 2.162 -9.625 1.00 98.06 119 LYS A CA 1
ATOM 936 C C . LYS A 1 119 ? 11.729 1.361 -8.580 1.00 98.06 119 LYS A C 1
ATOM 938 O O . LYS A 1 119 ? 11.666 0.136 -8.664 1.00 98.06 119 LYS A O 1
ATOM 943 N N . SER A 1 120 ? 11.132 2.053 -7.620 1.00 98.69 120 SER A N 1
ATOM 944 C CA . SER A 1 120 ? 10.274 1.457 -6.593 1.00 98.69 120 SER A CA 1
ATOM 945 C C . SER A 1 120 ? 8.818 1.808 -6.862 1.00 98.69 120 SER A C 1
ATOM 947 O O . SER A 1 120 ? 8.529 2.807 -7.521 1.00 98.69 120 SER A O 1
ATOM 949 N N . PHE A 1 121 ? 7.905 0.996 -6.351 1.00 98.81 121 PHE A N 1
ATOM 950 C CA . PHE A 1 121 ? 6.507 1.368 -6.225 1.00 98.81 121 PHE A CA 1
ATOM 951 C C . PHE A 1 121 ? 6.293 2.279 -5.028 1.00 98.81 121 PHE A C 1
ATOM 953 O O . PHE A 1 121 ? 6.951 2.127 -3.996 1.00 98.81 121 PHE A O 1
ATOM 960 N N . SER A 1 122 ? 5.321 3.172 -5.162 1.00 98.75 122 SER A N 1
ATOM 961 C CA . SER A 1 122 ? 4.639 3.785 -4.032 1.00 98.75 122 SER A CA 1
ATOM 962 C C . SER A 1 122 ? 3.316 3.056 -3.814 1.00 98.75 122 SER A C 1
ATOM 964 O O . SER A 1 122 ? 2.650 2.673 -4.779 1.00 98.75 122 SER A O 1
ATOM 966 N N . LEU A 1 123 ? 2.957 2.824 -2.552 1.00 98.75 123 LEU A N 1
ATOM 967 C CA . LEU A 1 123 ? 1.694 2.184 -2.200 1.00 98.75 123 LEU A CA 1
ATOM 968 C C . LEU A 1 123 ? 0.647 3.222 -1.849 1.00 98.75 123 LEU A C 1
ATOM 970 O O . LEU A 1 123 ? 0.937 4.149 -1.097 1.00 98.75 123 LEU A O 1
ATOM 974 N N . THR A 1 124 ? -0.572 3.003 -2.317 1.00 98.75 124 THR A N 1
ATOM 975 C CA . THR A 1 124 ? -1.768 3.717 -1.878 1.00 98.75 124 THR A CA 1
ATOM 976 C C . THR A 1 124 ? -2.607 2.751 -1.056 1.00 98.75 124 THR A C 1
ATOM 978 O O . THR A 1 124 ? -3.087 1.744 -1.575 1.00 98.75 124 THR A O 1
ATOM 981 N N . ILE A 1 125 ? -2.748 3.043 0.230 1.00 98.75 125 ILE A N 1
ATOM 982 C CA . ILE A 1 125 ? -3.554 2.284 1.182 1.00 98.75 125 ILE A CA 1
ATOM 983 C C . ILE A 1 125 ? -4.876 3.030 1.319 1.00 98.75 125 ILE A C 1
ATOM 985 O O . ILE A 1 125 ? -4.877 4.203 1.685 1.00 98.75 125 ILE A O 1
ATOM 989 N N . MET A 1 126 ? -5.987 2.375 1.002 1.00 98.56 126 MET A N 1
ATOM 990 C CA . MET A 1 126 ? -7.324 2.957 1.097 1.00 98.56 126 MET A CA 1
ATOM 991 C C . MET A 1 126 ? -8.108 2.227 2.179 1.00 98.56 126 MET A C 1
ATOM 993 O O . MET A 1 126 ? -8.248 1.004 2.112 1.00 98.56 126 MET A O 1
ATOM 997 N N . VAL A 1 127 ? -8.631 2.978 3.143 1.00 98.56 127 VAL A N 1
ATOM 998 C CA . VAL A 1 127 ? -9.528 2.476 4.184 1.00 98.56 127 VAL A CA 1
ATOM 999 C C . VAL A 1 127 ? -10.945 2.937 3.854 1.00 98.56 127 VAL A C 1
ATOM 1001 O O . VAL A 1 127 ? -11.195 4.133 3.688 1.00 98.56 127 VAL A O 1
ATOM 1004 N N . SER A 1 128 ? -11.877 1.991 3.743 1.00 98.25 128 SER A N 1
ATOM 1005 C CA . SER A 1 128 ? -13.255 2.229 3.297 1.00 98.25 128 SER A CA 1
ATOM 1006 C C . SER A 1 128 ? -14.170 2.781 4.404 1.00 98.25 128 SER A C 1
ATOM 1008 O O . SER A 1 128 ? -15.267 2.268 4.623 1.00 98.25 128 SER A O 1
ATOM 1010 N N . THR A 1 129 ? -13.712 3.791 5.139 1.00 97.56 129 THR A N 1
ATOM 1011 C CA . THR A 1 129 ? -14.543 4.564 6.073 1.00 97.56 129 THR A CA 1
ATOM 1012 C C . THR A 1 129 ? -15.445 5.549 5.320 1.00 97.56 129 THR A C 1
ATOM 1014 O O . THR A 1 129 ? -15.326 5.721 4.107 1.00 97.56 129 THR A O 1
ATOM 1017 N N . SER A 1 130 ? -16.342 6.228 6.038 1.00 95.31 130 SER A N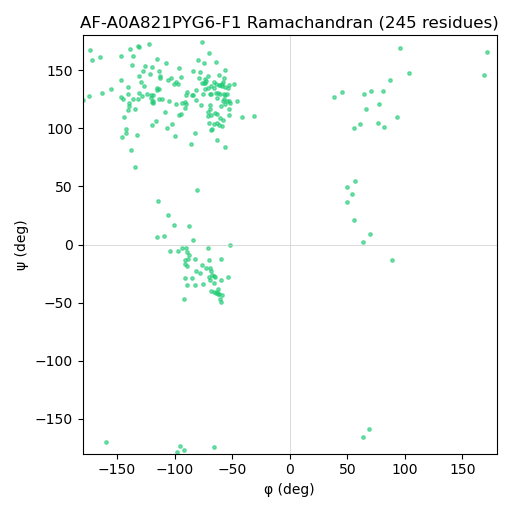 1
ATOM 1018 C CA . SER A 1 130 ? -17.128 7.347 5.511 1.00 95.31 130 SER A CA 1
ATOM 1019 C C . SER A 1 130 ? -16.827 8.608 6.335 1.00 95.31 130 SER A C 1
ATOM 1021 O O . SER A 1 130 ? -17.334 8.709 7.451 1.00 95.31 130 SER A O 1
ATOM 1023 N N . PRO A 1 131 ? -16.008 9.555 5.833 1.00 95.81 131 PRO A N 1
ATOM 1024 C CA . PRO A 1 131 ? -15.388 9.587 4.501 1.00 95.81 131 PRO A CA 1
ATOM 1025 C C . PRO A 1 131 ? -14.215 8.593 4.338 1.00 95.81 131 PRO A C 1
ATOM 1027 O O . PRO A 1 131 ? -13.594 8.221 5.339 1.00 95.81 131 PRO A O 1
ATOM 1030 N N . PRO A 1 132 ? -13.875 8.167 3.101 1.00 96.88 132 PRO A N 1
ATOM 1031 C CA . PRO A 1 132 ? -12.741 7.272 2.860 1.00 96.88 132 PRO A CA 1
ATOM 1032 C C . PRO A 1 132 ? -11.407 7.916 3.239 1.00 96.88 132 PRO A C 1
ATOM 1034 O O . PRO A 1 132 ? -11.153 9.074 2.904 1.00 96.88 132 PRO A O 1
ATOM 1037 N N . GLN A 1 133 ? -10.529 7.147 3.880 1.00 96.81 133 GLN A N 1
ATOM 1038 C CA . GLN A 1 133 ? -9.178 7.590 4.225 1.00 96.81 133 GLN A CA 1
ATOM 1039 C C . GLN A 1 133 ? -8.149 6.985 3.270 1.00 96.81 133 GLN A C 1
ATOM 1041 O O . GLN A 1 133 ? -8.261 5.828 2.854 1.00 96.81 133 GLN A O 1
ATOM 1046 N N . VAL A 1 134 ? -7.120 7.766 2.933 1.00 97.69 134 VAL A N 1
ATOM 1047 C CA . VAL A 1 134 ? -6.045 7.339 2.033 1.00 97.69 134 VAL A CA 1
ATOM 1048 C C . VAL A 1 134 ? -4.689 7.670 2.641 1.00 97.69 134 VAL A C 1
ATOM 1050 O O . VAL A 1 134 ? -4.385 8.823 2.934 1.00 97.69 134 VAL A O 1
ATOM 1053 N N . ALA A 1 135 ? -3.844 6.653 2.762 1.00 98.12 135 ALA A N 1
ATOM 1054 C CA . ALA A 1 135 ? -2.453 6.774 3.167 1.00 98.12 135 ALA A CA 1
ATOM 1055 C C . ALA A 1 135 ? -1.529 6.387 2.015 1.00 98.12 135 ALA A C 1
ATOM 1057 O O . ALA A 1 135 ? -1.855 5.538 1.186 1.00 98.12 135 ALA A O 1
ATOM 1058 N N . THR A 1 136 ? -0.346 6.999 1.962 1.00 98.38 136 THR A N 1
ATOM 1059 C CA . THR A 1 136 ? 0.641 6.682 0.923 1.00 98.38 136 THR A CA 1
ATOM 1060 C C . THR A 1 136 ? 1.971 6.264 1.529 1.00 98.38 136 THR A C 1
ATOM 1062 O O . THR A 1 136 ? 2.524 6.994 2.347 1.00 98.38 136 THR A O 1
ATOM 1065 N N . TYR A 1 137 ? 2.519 5.130 1.093 1.00 98.44 137 TYR A N 1
ATOM 1066 C CA . TYR A 1 137 ? 3.876 4.699 1.431 1.00 98.44 137 TYR A CA 1
ATOM 1067 C C . TYR A 1 137 ? 4.778 4.878 0.206 1.00 98.44 137 TYR A C 1
ATOM 1069 O O . TYR A 1 137 ? 4.745 4.100 -0.747 1.00 98.44 137 TYR A O 1
ATOM 1077 N N . GLN A 1 138 ? 5.551 5.962 0.206 1.00 98.12 138 GLN A N 1
ATOM 1078 C CA . GLN A 1 138 ? 6.376 6.363 -0.931 1.00 98.12 138 GLN A CA 1
ATOM 1079 C C . GLN A 1 138 ? 7.622 5.488 -1.079 1.00 98.12 138 GLN A C 1
ATOM 1081 O O . GLN A 1 138 ? 8.294 5.202 -0.091 1.00 98.12 138 GLN A O 1
ATOM 1086 N N . LYS A 1 139 ? 7.963 5.125 -2.325 1.00 97.88 139 LYS A N 1
ATOM 1087 C CA . LYS A 1 139 ? 9.162 4.332 -2.669 1.00 97.88 139 LYS A CA 1
ATOM 1088 C C . LYS A 1 139 ? 9.318 3.063 -1.811 1.00 97.88 139 LYS A C 1
ATOM 1090 O O . LYS A 1 139 ? 10.435 2.678 -1.479 1.00 97.88 139 LYS A O 1
ATOM 1095 N N . ALA A 1 140 ? 8.202 2.421 -1.482 1.00 98.31 140 ALA A N 1
ATOM 1096 C CA . ALA A 1 140 ? 8.119 1.337 -0.513 1.00 98.31 140 ALA A CA 1
ATOM 1097 C C . ALA A 1 140 ? 8.908 0.083 -0.919 1.00 98.31 140 ALA A C 1
ATOM 1099 O O . ALA A 1 140 ? 9.552 -0.537 -0.080 1.00 98.31 140 ALA A O 1
ATOM 1100 N N . ILE A 1 141 ? 8.851 -0.313 -2.196 1.00 98.69 141 ILE A N 1
ATOM 1101 C CA . ILE A 1 141 ? 9.420 -1.593 -2.641 1.00 98.69 141 ILE A CA 1
ATOM 1102 C C . ILE A 1 141 ? 9.788 -1.576 -4.123 1.00 98.69 141 ILE A C 1
ATOM 1104 O O . ILE A 1 141 ? 9.002 -1.160 -4.974 1.00 98.69 141 ILE A O 1
ATOM 1108 N N . LYS A 1 142 ? 10.978 -2.072 -4.462 1.00 98.69 142 LYS A N 1
ATOM 1109 C CA . LYS A 1 142 ? 11.353 -2.407 -5.842 1.00 98.69 142 LYS A CA 1
ATOM 1110 C C . LYS A 1 142 ? 10.992 -3.860 -6.129 1.00 98.69 142 LYS A C 1
ATOM 1112 O O . LYS A 1 142 ? 11.420 -4.755 -5.406 1.00 98.69 142 LYS A O 1
ATOM 1117 N N . VAL A 1 143 ? 10.278 -4.120 -7.218 1.00 98.69 143 VAL A N 1
ATOM 1118 C CA . VAL A 1 143 ? 9.828 -5.468 -7.590 1.00 98.69 143 VAL A CA 1
ATOM 1119 C C . VAL A 1 143 ? 10.411 -5.861 -8.941 1.00 98.69 143 VAL A C 1
ATOM 1121 O O . VAL A 1 143 ? 10.188 -5.196 -9.956 1.00 98.69 143 VAL A O 1
ATOM 1124 N N . THR A 1 144 ? 11.158 -6.966 -8.970 1.00 98.06 144 THR A N 1
ATOM 1125 C CA . THR A 1 144 ? 11.732 -7.539 -10.199 1.00 98.06 144 THR A CA 1
ATOM 1126 C C . THR A 1 144 ? 11.472 -9.042 -10.278 1.00 98.06 144 THR A C 1
ATOM 1128 O O . THR A 1 144 ? 11.029 -9.648 -9.310 1.00 98.06 144 THR A O 1
ATOM 1131 N N . VAL A 1 145 ? 11.764 -9.660 -11.428 1.00 97.56 145 VAL A N 1
ATOM 1132 C CA . VAL A 1 145 ? 11.555 -11.108 -11.641 1.00 97.56 145 VAL A CA 1
ATOM 1133 C C . VAL A 1 145 ? 12.334 -11.960 -10.644 1.00 97.56 145 VAL A C 1
ATOM 1135 O O . VAL A 1 145 ? 11.801 -12.927 -10.113 1.00 97.56 145 VAL A O 1
ATOM 1138 N N . ASP A 1 146 ? 13.590 -11.602 -10.394 1.00 95.44 146 ASP A N 1
ATOM 1139 C CA . ASP A 1 146 ? 14.464 -12.390 -9.526 1.00 95.44 146 ASP A CA 1
ATOM 1140 C C . ASP A 1 146 ? 14.394 -11.941 -8.063 1.00 95.44 146 ASP A C 1
ATOM 1142 O O . ASP A 1 146 ? 14.565 -12.766 -7.170 1.00 95.44 146 ASP A O 1
ATOM 1146 N N . GLY A 1 147 ? 14.096 -10.663 -7.805 1.00 96.00 147 GLY A N 1
ATOM 1147 C CA . GLY A 1 147 ? 14.310 -10.068 -6.488 1.00 96.00 147 GLY A CA 1
ATOM 1148 C C . GLY A 1 147 ? 15.803 -9.917 -6.162 1.00 96.00 147 GLY A C 1
ATOM 1149 O O . GLY A 1 147 ? 16.628 -9.873 -7.083 1.00 96.00 147 GLY A O 1
ATOM 1150 N N . PRO A 1 148 ? 16.159 -9.800 -4.874 1.00 95.50 148 PRO A N 1
ATOM 1151 C CA . PRO A 1 148 ? 17.535 -9.937 -4.413 1.00 95.50 148 PRO A CA 1
ATOM 1152 C C . PRO A 1 148 ? 18.070 -11.311 -4.825 1.00 95.50 148 PRO A C 1
ATOM 1154 O O . PRO A 1 148 ? 17.450 -12.331 -4.526 1.00 95.50 148 PRO A O 1
ATOM 1157 N N . ARG A 1 149 ? 19.183 -11.334 -5.556 1.00 93.62 149 ARG A N 1
ATOM 1158 C CA . ARG A 1 149 ? 19.791 -12.556 -6.087 1.00 93.62 149 ARG A CA 1
ATOM 1159 C C . ARG A 1 149 ? 21.302 -12.395 -6.110 1.00 93.62 149 ARG A C 1
ATOM 1161 O O . ARG A 1 149 ? 21.795 -11.322 -6.465 1.00 93.62 149 ARG A O 1
ATOM 1168 N N . GLU A 1 150 ? 22.017 -13.461 -5.781 1.00 91.31 150 GLU A N 1
ATOM 1169 C CA . GLU A 1 150 ? 23.465 -13.530 -5.927 1.00 91.31 150 GLU A CA 1
ATOM 1170 C C . GLU A 1 150 ? 23.870 -13.251 -7.385 1.00 91.31 150 GLU A C 1
ATOM 1172 O O . GLU A 1 150 ? 23.117 -13.572 -8.319 1.00 91.31 150 GLU A O 1
ATOM 1177 N N . PRO A 1 151 ? 25.066 -12.682 -7.621 1.00 89.81 151 PRO A N 1
ATOM 1178 C CA . PRO A 1 151 ? 25.604 -12.573 -8.965 1.00 89.81 151 PRO A CA 1
ATOM 1179 C C . PRO A 1 151 ? 25.582 -13.944 -9.638 1.00 89.81 151 PRO A C 1
ATOM 1181 O O . PRO A 1 151 ? 26.155 -14.914 -9.143 1.00 89.81 151 PRO A O 1
ATOM 1184 N N . ARG A 1 152 ? 24.895 -14.038 -10.776 1.00 85.25 152 ARG A N 1
ATOM 1185 C CA . ARG A 1 152 ? 24.843 -15.282 -11.538 1.00 85.25 152 ARG A CA 1
ATOM 1186 C C . ARG A 1 152 ? 26.258 -15.581 -12.029 1.00 85.25 152 ARG A C 1
ATOM 1188 O O . ARG A 1 152 ? 26.784 -14.827 -12.849 1.00 85.25 152 ARG A O 1
ATOM 1195 N N . SER A 1 153 ? 26.874 -16.653 -11.531 1.00 82.38 153 SER A N 1
ATOM 1196 C CA . SER A 1 153 ? 28.143 -17.125 -12.074 1.00 82.38 153 SER A CA 1
ATOM 1197 C C . SER A 1 153 ? 27.948 -17.396 -13.564 1.00 82.38 153 SER A C 1
ATOM 1199 O O . SER A 1 153 ? 26.980 -18.035 -13.987 1.00 82.38 153 SER A O 1
ATOM 1201 N N . LYS A 1 154 ? 28.838 -16.842 -14.390 1.00 70.62 154 LYS A N 1
ATOM 1202 C CA . LYS A 1 154 ? 28.908 -17.222 -15.796 1.00 70.62 154 LYS A CA 1
ATOM 1203 C C . LYS A 1 154 ? 29.420 -18.654 -15.789 1.00 70.62 154 LYS A C 1
ATOM 1205 O O . LYS A 1 154 ? 30.616 -18.863 -15.618 1.00 70.62 154 LYS A O 1
ATOM 1210 N N . THR A 1 155 ? 28.536 -19.639 -15.907 1.00 65.94 155 THR A N 1
ATOM 1211 C CA . THR A 1 155 ? 28.961 -20.976 -16.307 1.00 65.94 155 THR A CA 1
ATOM 1212 C C . THR A 1 155 ? 29.619 -20.779 -17.662 1.00 65.94 155 THR A C 1
ATOM 1214 O O . THR A 1 155 ? 28.934 -20.521 -18.653 1.00 65.94 155 THR A O 1
ATOM 1217 N N . SER A 1 156 ? 30.952 -20.767 -17.694 1.00 58.75 156 SER A N 1
ATOM 1218 C CA . SER A 1 156 ? 31.659 -20.892 -18.950 1.00 58.75 156 SER A CA 1
ATOM 1219 C C . SER A 1 156 ? 31.145 -22.189 -19.553 1.00 58.75 156 SER A C 1
ATOM 1221 O O . SER A 1 156 ? 31.217 -23.258 -18.947 1.00 58.75 156 SER A O 1
ATOM 1223 N N . THR A 1 157 ? 30.563 -22.101 -20.740 1.00 58.50 157 THR A N 1
ATOM 1224 C CA . THR A 1 157 ? 30.604 -23.204 -21.685 1.00 58.50 157 THR A CA 1
ATOM 1225 C C . THR A 1 157 ? 32.080 -23.523 -21.889 1.00 58.50 157 THR A C 1
ATOM 1227 O O . THR A 1 157 ? 32.718 -23.010 -22.805 1.00 58.50 157 THR A O 1
ATOM 1230 N N . ASN A 1 158 ? 32.648 -24.327 -20.988 1.00 51.91 158 ASN A N 1
ATOM 1231 C CA . ASN A 1 158 ? 33.804 -25.140 -21.286 1.00 51.91 158 ASN A CA 1
ATOM 1232 C C . ASN A 1 158 ? 33.313 -26.088 -22.373 1.00 51.91 158 ASN A C 1
ATOM 1234 O O . ASN A 1 158 ? 32.762 -27.154 -22.104 1.00 51.91 158 ASN A O 1
ATOM 1238 N N . ALA A 1 159 ? 33.467 -25.634 -23.616 1.00 54.56 159 ALA A N 1
ATOM 1239 C CA . ALA A 1 159 ? 33.816 -26.520 -24.696 1.00 54.56 159 ALA A CA 1
ATOM 1240 C C . ALA A 1 159 ? 34.878 -27.463 -24.129 1.00 54.56 159 ALA A C 1
ATOM 1242 O O . ALA A 1 159 ? 35.978 -27.038 -23.779 1.00 54.56 159 ALA A O 1
ATOM 1243 N N . SER A 1 160 ? 34.511 -28.725 -23.949 1.00 50.06 160 SER A N 1
ATOM 1244 C CA . SER A 1 160 ? 35.488 -29.789 -23.836 1.00 50.06 160 SER A CA 1
ATOM 1245 C C . SER A 1 160 ? 36.399 -29.668 -25.060 1.00 50.06 160 SER A C 1
ATOM 1247 O O . SER A 1 160 ? 35.894 -29.831 -26.176 1.00 50.06 160 SER A O 1
ATOM 1249 N N . PRO A 1 161 ? 37.706 -29.388 -24.930 1.00 48.38 161 PRO A N 1
ATOM 1250 C CA . PRO A 1 161 ? 38.590 -29.735 -26.017 1.00 48.38 161 PRO A CA 1
ATOM 1251 C C . PRO A 1 161 ? 38.595 -31.262 -26.007 1.00 48.38 161 PRO A C 1
ATOM 1253 O O . PRO A 1 161 ? 39.052 -31.884 -25.045 1.00 48.38 161 PRO A O 1
ATOM 1256 N N . HIS A 1 162 ? 38.011 -31.892 -27.025 1.00 48.50 162 HIS A N 1
ATOM 1257 C CA . HIS A 1 162 ? 38.325 -33.288 -27.282 1.00 48.50 162 HIS A CA 1
ATOM 1258 C C . HIS A 1 162 ? 39.849 -33.379 -27.361 1.00 48.50 162 HIS A C 1
ATOM 1260 O O . HIS A 1 162 ? 40.468 -32.808 -28.257 1.00 48.50 162 HIS A O 1
ATOM 1266 N N . GLN A 1 163 ? 40.453 -34.037 -26.373 1.00 45.56 163 GLN A N 1
ATOM 1267 C CA . GLN A 1 163 ? 41.862 -34.375 -26.411 1.00 45.56 163 GLN A CA 1
ATOM 1268 C C . GLN A 1 163 ? 42.071 -35.270 -27.630 1.00 45.56 163 GLN A C 1
ATOM 1270 O O . GLN A 1 163 ? 41.618 -36.415 -27.657 1.00 45.56 163 GLN A O 1
ATOM 1275 N N . ILE A 1 164 ? 42.736 -34.736 -28.652 1.00 52.66 164 ILE A N 1
ATOM 1276 C CA . ILE A 1 164 ? 43.318 -35.537 -29.721 1.00 52.66 164 ILE A CA 1
ATOM 1277 C C . ILE A 1 164 ? 44.343 -36.446 -29.036 1.00 52.66 164 ILE A C 1
ATOM 1279 O O . ILE A 1 164 ? 45.416 -35.999 -28.633 1.00 52.66 164 ILE A O 1
ATOM 1283 N N . ARG A 1 165 ? 43.989 -37.720 -28.838 1.00 44.12 165 ARG A N 1
ATOM 1284 C CA . ARG A 1 165 ? 44.943 -38.755 -28.437 1.00 44.12 165 ARG A CA 1
ATOM 1285 C C . ARG A 1 165 ? 45.906 -38.967 -29.603 1.00 44.12 165 ARG A C 1
ATOM 1287 O O . ARG A 1 165 ? 45.581 -39.674 -30.551 1.00 44.12 165 ARG A O 1
ATOM 1294 N N . ALA A 1 166 ? 47.087 -38.363 -29.532 1.00 49.38 166 ALA A N 1
ATOM 1295 C CA . ALA A 1 166 ? 48.234 -38.818 -30.302 1.00 49.38 166 ALA A CA 1
ATOM 1296 C C . ALA A 1 166 ? 48.691 -40.159 -29.703 1.00 49.38 166 ALA A C 1
ATOM 1298 O O . ALA A 1 166 ? 49.243 -40.198 -28.605 1.00 49.38 166 ALA A O 1
ATOM 1299 N N . ILE A 1 167 ? 48.392 -41.267 -30.386 1.00 45.72 167 ILE A N 1
ATOM 1300 C CA . ILE A 1 167 ? 48.911 -42.595 -30.038 1.00 45.72 167 ILE A CA 1
ATOM 1301 C C . ILE A 1 167 ? 50.213 -42.796 -30.813 1.00 45.72 167 ILE A C 1
ATOM 1303 O O . ILE A 1 167 ? 50.247 -42.675 -32.036 1.00 45.72 167 ILE A O 1
ATOM 1307 N N . GLY A 1 168 ? 51.284 -43.050 -30.062 1.00 40.09 168 GLY A N 1
ATOM 1308 C CA . GLY A 1 168 ? 52.628 -43.276 -30.568 1.00 40.09 168 GLY A CA 1
ATOM 1309 C C . GLY A 1 168 ? 52.767 -44.532 -31.430 1.00 40.09 168 GLY A C 1
ATOM 1310 O O . GLY A 1 168 ? 52.008 -45.494 -31.330 1.00 40.09 168 GLY A O 1
ATOM 1311 N N . PHE A 1 169 ? 53.799 -44.490 -32.267 1.00 44.34 169 PHE A N 1
ATOM 1312 C CA . PHE A 1 169 ? 54.353 -45.611 -33.015 1.00 44.34 169 PHE A CA 1
ATOM 1313 C C . PHE A 1 169 ? 54.698 -46.789 -32.096 1.00 44.34 169 PHE A C 1
ATOM 1315 O O . PHE A 1 169 ? 55.380 -46.572 -31.101 1.00 44.34 169 PHE A O 1
ATO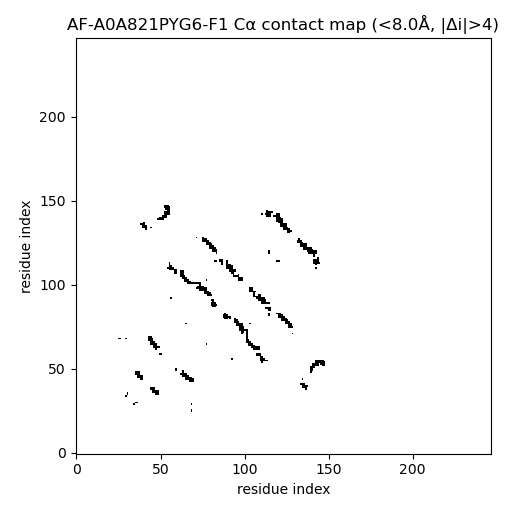M 1322 N N . GLN A 1 170 ? 54.336 -48.017 -32.491 1.00 40.91 170 GLN A N 1
ATOM 1323 C CA . GLN A 1 170 ? 55.251 -49.165 -32.621 1.00 40.91 170 GLN A CA 1
ATOM 1324 C C . GLN A 1 170 ? 54.505 -50.434 -33.119 1.00 40.91 170 GLN A C 1
ATOM 1326 O O . GLN A 1 170 ? 53.618 -50.942 -32.441 1.00 40.91 170 GLN A O 1
ATOM 1331 N N . ARG A 1 171 ? 55.020 -50.981 -34.238 1.00 39.97 171 ARG A N 1
ATOM 1332 C CA . ARG A 1 171 ? 55.101 -52.401 -34.679 1.00 39.97 171 ARG A CA 1
ATOM 1333 C C . ARG A 1 171 ? 54.155 -52.983 -35.759 1.00 39.97 171 ARG A C 1
ATOM 1335 O O . ARG A 1 171 ? 53.033 -52.517 -35.911 1.00 39.97 171 ARG A O 1
ATOM 1342 N N . PRO A 1 172 ? 54.665 -53.954 -36.569 1.00 45.81 172 PRO A N 1
ATOM 1343 C CA . PRO A 1 172 ? 54.335 -54.087 -37.992 1.00 45.81 172 PRO A CA 1
ATOM 1344 C C . PRO A 1 172 ? 53.732 -55.448 -38.429 1.00 45.81 172 PRO A C 1
ATOM 1346 O O . PRO A 1 172 ? 53.785 -56.431 -37.703 1.00 45.81 172 PRO A O 1
ATOM 1349 N N . PHE A 1 173 ? 53.299 -55.458 -39.699 1.00 37.41 173 PHE A N 1
ATOM 1350 C CA . PHE A 1 173 ? 53.283 -56.553 -40.695 1.00 37.41 173 PHE A CA 1
ATOM 1351 C C . PHE A 1 173 ? 52.228 -57.695 -40.630 1.00 37.41 173 PHE A C 1
ATOM 1353 O O . PHE A 1 173 ? 52.335 -58.635 -39.858 1.00 37.41 173 PHE A O 1
ATOM 1360 N N . ILE A 1 174 ? 51.265 -57.567 -41.563 1.00 37.78 174 ILE A N 1
ATOM 1361 C CA . ILE A 1 174 ? 50.486 -58.518 -42.402 1.00 37.78 174 ILE A CA 1
ATOM 1362 C C . ILE A 1 174 ? 49.996 -59.870 -41.834 1.00 37.78 174 ILE A C 1
ATOM 1364 O O . ILE A 1 174 ? 50.796 -60.728 -41.491 1.00 37.78 174 ILE A O 1
ATOM 1368 N N . ALA A 1 175 ? 48.686 -60.155 -41.957 1.00 32.59 175 ALA A N 1
ATOM 1369 C CA . ALA A 1 175 ? 48.100 -60.927 -43.075 1.00 32.59 175 ALA A CA 1
ATOM 1370 C C . ALA A 1 175 ? 46.629 -61.341 -42.843 1.00 32.59 175 ALA A C 1
ATOM 1372 O O . ALA A 1 175 ? 46.240 -61.744 -41.756 1.00 32.59 175 ALA A O 1
ATOM 1373 N N . SER A 1 176 ? 45.888 -61.360 -43.958 1.00 32.28 176 SER A N 1
ATOM 1374 C CA . SER A 1 176 ? 44.828 -62.320 -44.306 1.00 32.28 176 SER A CA 1
ATOM 1375 C C . SER A 1 176 ? 43.390 -62.165 -43.762 1.00 32.28 176 SER A C 1
ATOM 1377 O O . SER A 1 176 ? 43.037 -62.660 -42.701 1.00 32.28 176 SER A O 1
ATOM 1379 N N . THR A 1 177 ? 42.555 -61.631 -44.661 1.00 33.19 177 THR A N 1
ATOM 1380 C CA . THR A 1 177 ? 41.335 -62.227 -45.262 1.00 33.19 177 THR A CA 1
ATOM 1381 C C . THR A 1 177 ? 40.082 -62.582 -44.439 1.00 33.19 177 THR A C 1
ATOM 1383 O O . THR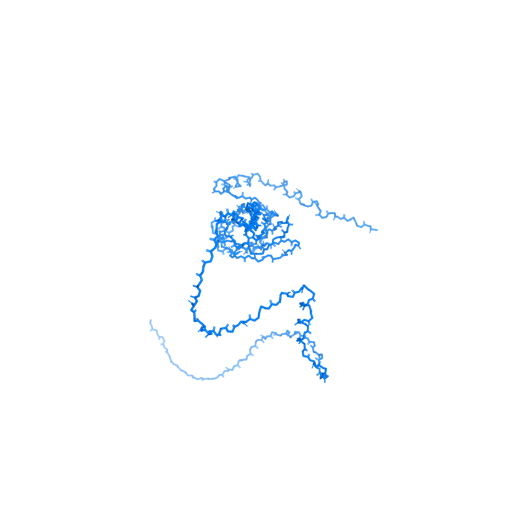 A 1 177 ? 40.076 -63.440 -43.566 1.00 33.19 177 THR A O 1
ATOM 1386 N N . SER A 1 178 ? 38.970 -62.068 -44.988 1.00 41.72 178 SER A N 1
ATOM 1387 C CA . SER A 1 178 ? 37.568 -62.524 -44.949 1.00 41.72 178 SER A CA 1
ATOM 1388 C C . SER A 1 178 ? 36.754 -62.263 -43.677 1.00 41.72 178 SER A C 1
ATOM 1390 O O . SER A 1 178 ? 37.062 -62.764 -42.607 1.00 41.72 178 SER A O 1
ATOM 1392 N N . MET A 1 179 ? 35.641 -61.532 -43.820 1.00 37.28 179 MET A N 1
ATOM 1393 C CA . MET A 1 179 ? 34.305 -62.144 -43.865 1.00 37.28 179 MET A CA 1
ATOM 1394 C C . MET A 1 179 ? 33.210 -61.109 -44.182 1.00 37.28 179 MET A C 1
ATOM 1396 O O . MET A 1 179 ? 33.072 -60.088 -43.522 1.00 37.28 179 MET A O 1
ATOM 1400 N N . SER A 1 180 ? 32.420 -61.468 -45.196 1.00 40.44 180 SER A N 1
ATOM 1401 C CA . SER A 1 180 ? 30.973 -61.273 -45.339 1.00 40.44 180 SER A CA 1
ATOM 1402 C C . SER A 1 180 ? 30.360 -59.869 -45.238 1.00 40.44 180 SER A C 1
ATOM 1404 O O . SER A 1 180 ? 29.956 -59.386 -44.185 1.00 40.44 180 SER A O 1
ATOM 1406 N N . LEU A 1 181 ? 30.100 -59.352 -46.435 1.00 33.19 181 LEU A N 1
ATOM 1407 C CA . LEU A 1 181 ? 29.040 -58.430 -46.833 1.00 33.19 181 LEU A CA 1
ATOM 1408 C C . LEU A 1 181 ? 27.663 -58.854 -46.263 1.00 33.19 181 LEU A C 1
ATOM 1410 O O . LEU A 1 181 ? 27.202 -59.964 -46.534 1.00 33.19 181 LEU A O 1
ATOM 1414 N N . ARG A 1 182 ? 26.992 -57.967 -45.520 1.00 41.94 182 ARG A N 1
ATOM 1415 C CA . ARG A 1 182 ? 25.522 -57.860 -45.487 1.00 41.94 182 ARG A CA 1
ATOM 1416 C C . ARG A 1 182 ? 25.136 -56.391 -45.362 1.00 41.94 182 ARG A C 1
ATOM 1418 O O . ARG A 1 182 ? 25.355 -55.772 -44.324 1.00 41.94 182 ARG A O 1
ATOM 1425 N N . ASP A 1 183 ? 24.577 -55.874 -46.449 1.00 33.41 183 ASP A N 1
ATOM 1426 C CA . ASP A 1 183 ? 23.840 -54.620 -46.503 1.00 33.41 183 ASP A CA 1
ATOM 1427 C C . ASP A 1 183 ? 22.668 -54.663 -45.519 1.00 33.41 183 ASP A C 1
ATOM 1429 O O . ASP A 1 183 ? 21.822 -55.558 -45.575 1.00 33.41 183 ASP A O 1
ATOM 1433 N N . LEU A 1 184 ? 22.601 -53.672 -44.631 1.00 36.50 184 LEU A N 1
ATOM 1434 C CA . LEU A 1 184 ? 21.347 -53.271 -44.012 1.00 36.50 184 LEU A CA 1
ATOM 1435 C C . LEU A 1 184 ? 21.241 -51.751 -44.099 1.00 36.50 184 LEU A C 1
ATOM 1437 O O . LEU A 1 184 ? 21.779 -50.991 -43.295 1.00 36.50 184 LEU A O 1
ATOM 1441 N N . GLU A 1 185 ? 20.564 -51.350 -45.162 1.00 32.56 185 GLU A N 1
ATOM 1442 C CA . GLU A 1 185 ? 20.123 -50.009 -45.485 1.00 32.56 185 GLU A CA 1
ATOM 1443 C C . GLU A 1 185 ? 19.218 -49.471 -44.364 1.00 32.56 185 GLU A C 1
ATOM 1445 O O . GLU A 1 185 ? 18.067 -49.882 -44.220 1.00 32.56 185 GLU A O 1
ATOM 1450 N N . TYR A 1 186 ? 19.723 -48.535 -43.556 1.00 33.22 186 TYR A N 1
ATOM 1451 C CA . TYR A 1 186 ? 18.870 -47.677 -42.736 1.00 33.22 186 TYR A CA 1
ATOM 1452 C C . TYR A 1 186 ? 19.045 -46.234 -43.190 1.00 33.22 186 TYR A C 1
ATOM 1454 O O . TYR A 1 186 ? 20.079 -45.603 -42.977 1.00 33.22 186 TYR A O 1
ATOM 1462 N N . LYS A 1 187 ? 18.004 -45.757 -43.874 1.00 31.03 187 LYS A N 1
ATOM 1463 C CA . LYS A 1 187 ? 17.799 -44.402 -44.386 1.00 31.03 187 LYS A CA 1
ATOM 1464 C C . LYS A 1 187 ? 18.447 -43.323 -43.516 1.00 31.03 187 LYS A C 1
ATOM 1466 O O . LYS A 1 187 ? 17.977 -42.980 -42.432 1.00 31.03 187 LYS A O 1
ATOM 1471 N N . THR A 1 188 ? 19.487 -42.728 -44.082 1.00 30.19 188 THR A N 1
ATOM 1472 C CA . THR A 1 188 ? 20.070 -41.450 -43.691 1.00 30.19 188 THR A CA 1
ATOM 1473 C C . THR A 1 188 ? 19.036 -40.340 -43.905 1.00 30.19 188 THR A C 1
ATOM 1475 O O . THR A 1 188 ? 18.782 -39.926 -45.034 1.00 30.19 188 THR A O 1
ATOM 1478 N N . SER A 1 189 ? 18.434 -39.835 -42.828 1.00 38.66 189 SER A N 1
ATOM 1479 C CA . SER A 1 189 ? 17.718 -38.553 -42.858 1.00 38.66 189 SER A CA 1
ATOM 1480 C C . SER A 1 189 ? 18.728 -37.410 -43.027 1.00 38.66 189 SER A C 1
ATOM 1482 O O . SER A 1 189 ? 19.700 -37.349 -42.264 1.00 38.66 189 SER A O 1
ATOM 1484 N N . PRO A 1 190 ? 18.544 -36.477 -43.977 1.00 42.47 190 PRO A N 1
ATOM 1485 C CA . PRO A 1 190 ? 19.445 -35.345 -44.112 1.00 42.47 190 PRO A CA 1
ATOM 1486 C C . PRO A 1 190 ? 19.218 -34.340 -42.977 1.00 42.47 190 PRO A C 1
ATOM 1488 O O . PRO A 1 190 ? 18.094 -33.960 -42.649 1.00 42.47 190 PRO A O 1
ATOM 1491 N N . ARG A 1 191 ? 20.332 -33.898 -42.387 1.00 39.00 191 ARG A N 1
ATOM 1492 C CA . ARG A 1 191 ? 20.416 -32.772 -41.453 1.00 39.00 191 ARG A CA 1
ATOM 1493 C C . ARG A 1 191 ? 19.810 -31.513 -42.086 1.00 39.00 191 ARG A C 1
ATOM 1495 O O . ARG A 1 191 ? 20.282 -31.058 -43.126 1.00 39.00 191 ARG A O 1
ATOM 1502 N N . LEU A 1 192 ? 18.824 -30.914 -41.418 1.00 40.22 192 LEU A N 1
ATOM 1503 C CA . LEU A 1 192 ? 18.375 -29.547 -41.689 1.00 40.22 192 LEU A CA 1
ATOM 1504 C C . LEU A 1 192 ? 19.516 -28.563 -41.389 1.00 40.22 192 LEU A C 1
ATOM 1506 O O . LEU A 1 192 ? 20.095 -28.569 -40.302 1.00 40.22 192 LEU A O 1
ATOM 1510 N N . ARG A 1 193 ? 19.839 -27.723 -42.376 1.00 42.84 193 ARG A N 1
ATOM 1511 C CA . ARG A 1 193 ? 20.734 -26.570 -42.229 1.00 42.84 193 ARG A CA 1
ATOM 1512 C C . ARG A 1 193 ? 20.089 -25.539 -41.294 1.00 42.84 193 ARG A C 1
ATOM 1514 O O . ARG A 1 193 ? 18.913 -25.223 -41.433 1.00 42.84 193 ARG A O 1
ATOM 1521 N N . SER A 1 194 ? 20.875 -25.005 -40.363 1.00 45.03 194 SER A N 1
ATOM 1522 C CA . SER A 1 194 ? 20.527 -23.825 -39.565 1.00 45.03 194 SER A CA 1
ATOM 1523 C C . SER A 1 194 ? 20.533 -22.590 -40.470 1.00 45.03 194 SER A C 1
ATOM 1525 O O . SER A 1 194 ? 21.585 -22.246 -41.003 1.00 45.03 194 SER A O 1
ATOM 1527 N N . LEU A 1 195 ? 19.383 -21.936 -40.641 1.00 43.31 195 LEU A N 1
ATOM 1528 C CA . LEU A 1 195 ? 19.254 -20.680 -41.390 1.00 43.31 195 LEU A CA 1
ATOM 1529 C C . LEU A 1 195 ? 19.727 -19.494 -40.534 1.00 43.31 195 LEU A C 1
ATOM 1531 O O . LEU A 1 195 ? 19.532 -19.480 -39.315 1.00 43.31 195 LEU A O 1
ATOM 1535 N N . SER A 1 196 ? 20.376 -18.521 -41.172 1.00 54.16 196 SER A N 1
ATOM 1536 C CA . SER A 1 196 ? 20.832 -17.274 -40.555 1.00 54.16 196 SER A CA 1
ATOM 1537 C C . SER A 1 196 ? 19.656 -16.350 -40.205 1.00 54.16 196 SER A C 1
ATOM 1539 O O . SER A 1 196 ? 18.528 -16.526 -40.663 1.00 54.16 196 SER A O 1
ATOM 1541 N N . HIS A 1 197 ? 19.933 -15.352 -39.361 1.00 46.97 197 HIS A N 1
ATOM 1542 C CA . HIS A 1 197 ? 18.963 -14.422 -38.768 1.00 46.97 197 HIS A CA 1
ATOM 1543 C C . HIS A 1 197 ? 18.162 -13.585 -39.790 1.00 46.97 197 HIS A C 1
ATOM 1545 O O . HIS A 1 197 ? 17.158 -12.986 -39.426 1.00 46.97 197 HIS A O 1
ATOM 1551 N N . GLU A 1 198 ? 18.563 -13.573 -41.061 1.00 46.62 198 GLU A N 1
ATOM 1552 C CA . GLU A 1 198 ? 17.952 -12.749 -42.113 1.00 46.62 198 GLU A CA 1
ATOM 1553 C C . GLU A 1 198 ? 16.814 -13.471 -42.864 1.00 46.62 198 GLU A C 1
ATOM 1555 O O . GLU A 1 198 ? 15.959 -12.838 -43.472 1.00 46.62 198 GLU A O 1
ATOM 1560 N N . GLU A 1 199 ? 16.718 -14.804 -42.760 1.00 50.34 199 GLU A N 1
ATOM 1561 C CA . GLU A 1 199 ? 15.698 -15.595 -43.471 1.00 50.34 199 GLU A CA 1
ATOM 1562 C C . GLU A 1 199 ? 14.387 -15.779 -42.668 1.00 50.34 199 GLU A C 1
ATOM 1564 O O . GLU A 1 199 ? 13.415 -16.371 -43.141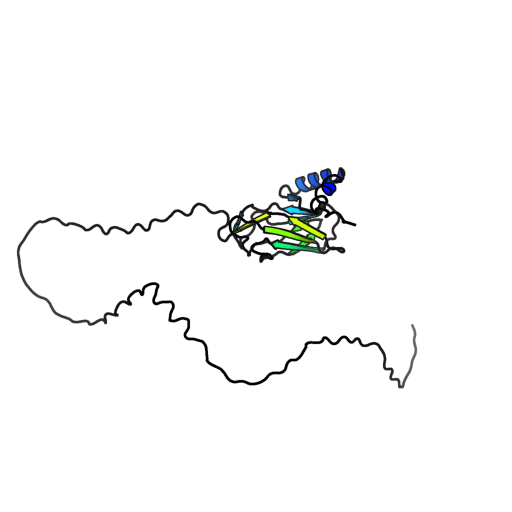 1.00 50.34 199 GLU A O 1
ATOM 1569 N N . ARG A 1 200 ? 14.337 -15.276 -41.426 1.00 48.00 200 ARG A N 1
ATOM 1570 C CA . ARG A 1 200 ? 13.193 -15.455 -40.513 1.00 48.00 200 ARG A CA 1
ATOM 1571 C C . ARG A 1 200 ? 12.121 -14.369 -40.646 1.00 48.00 200 ARG A C 1
ATOM 1573 O O . ARG A 1 200 ? 10.987 -14.607 -40.240 1.00 48.00 200 ARG A O 1
ATOM 1580 N N . GLU A 1 201 ? 12.450 -13.218 -41.232 1.00 46.41 201 GLU A N 1
ATOM 1581 C CA . GLU A 1 201 ? 11.567 -12.041 -41.258 1.00 46.41 201 GLU A CA 1
ATOM 1582 C C . GLU A 1 201 ? 10.588 -11.981 -42.445 1.00 46.41 201 GLU A C 1
ATOM 1584 O O . GLU A 1 201 ? 9.613 -11.238 -42.376 1.00 46.41 201 GLU A O 1
ATOM 1589 N N . TYR A 1 202 ? 10.727 -12.804 -43.493 1.00 42.56 202 TYR A N 1
ATOM 1590 C CA . TYR A 1 202 ? 9.777 -12.776 -44.624 1.00 42.56 202 TYR A CA 1
ATOM 1591 C C . TYR A 1 202 ? 8.613 -13.779 -44.525 1.00 42.56 202 TYR A C 1
ATOM 1593 O O . TYR A 1 202 ? 7.733 -13.778 -45.384 1.00 42.56 202 TYR A O 1
ATOM 1601 N N . LYS A 1 203 ? 8.566 -14.638 -43.494 1.00 48.97 203 LYS A N 1
ATOM 1602 C CA . LYS A 1 203 ? 7.541 -15.700 -43.367 1.00 48.97 203 LYS A CA 1
ATOM 1603 C C . LYS A 1 203 ? 6.496 -15.504 -42.266 1.00 48.97 203 LYS A C 1
ATOM 1605 O O . LYS A 1 203 ? 5.660 -16.383 -42.081 1.00 48.97 203 LYS A O 1
ATOM 1610 N N . THR A 1 204 ? 6.462 -14.356 -41.592 1.00 45.16 204 THR A N 1
ATOM 1611 C CA . THR A 1 204 ? 5.364 -14.010 -40.664 1.00 45.16 204 THR A CA 1
ATOM 1612 C C . THR A 1 204 ? 4.366 -12.994 -41.219 1.00 45.16 204 THR A C 1
ATOM 1614 O O . THR A 1 204 ? 3.323 -12.799 -40.609 1.00 45.16 204 THR A O 1
ATOM 1617 N N . ASN A 1 205 ? 4.610 -12.421 -42.403 1.00 50.91 205 ASN A N 1
ATOM 1618 C CA . ASN A 1 205 ? 3.722 -11.414 -43.006 1.00 50.91 205 ASN A CA 1
ATOM 1619 C C . ASN A 1 205 ? 2.781 -11.965 -44.098 1.00 50.91 205 ASN A C 1
ATOM 1621 O O . ASN A 1 205 ? 2.210 -11.195 -44.860 1.00 50.91 205 ASN A O 1
ATOM 1625 N N . ALA A 1 206 ? 2.584 -13.285 -44.172 1.00 48.50 206 ALA A N 1
ATOM 1626 C CA . ALA A 1 206 ? 1.762 -13.933 -45.203 1.00 48.50 206 ALA A CA 1
ATOM 1627 C C . ALA A 1 206 ? 0.389 -14.435 -44.706 1.00 48.50 206 ALA A C 1
ATOM 1629 O O . ALA A 1 206 ? -0.160 -15.365 -45.285 1.00 48.50 206 ALA A O 1
ATOM 1630 N N . ASN A 1 207 ? -0.175 -13.850 -43.643 1.00 44.47 207 ASN A N 1
ATOM 1631 C CA . ASN A 1 207 ? -1.537 -14.168 -43.185 1.00 44.47 207 ASN A CA 1
ATOM 1632 C C . ASN A 1 207 ? -2.340 -12.897 -42.867 1.00 44.47 207 ASN A C 1
ATOM 1634 O O . ASN A 1 207 ? -2.702 -12.638 -41.722 1.00 44.47 207 ASN A O 1
ATOM 1638 N N . LEU A 1 208 ? -2.632 -12.115 -43.904 1.00 49.19 208 LEU A N 1
ATOM 1639 C CA . LEU A 1 208 ? -3.731 -11.150 -43.912 1.00 49.19 208 LEU A CA 1
ATOM 1640 C C . LEU A 1 208 ? -4.687 -11.555 -45.046 1.00 49.19 208 LEU A C 1
ATOM 1642 O O . LEU A 1 208 ? -4.232 -11.662 -46.187 1.00 49.19 208 LEU A O 1
ATOM 1646 N N . PRO A 1 209 ? -5.978 -11.820 -44.776 1.00 43.59 209 PRO A N 1
ATOM 1647 C CA . PRO A 1 209 ? -6.953 -12.017 -45.841 1.00 43.59 209 PRO A CA 1
ATOM 1648 C C . PRO A 1 209 ? -7.245 -10.676 -46.547 1.00 43.59 209 PRO A C 1
ATOM 1650 O O . PRO A 1 209 ? -7.263 -9.635 -45.882 1.00 43.59 209 PRO A O 1
ATOM 1653 N N . PRO A 1 210 ? -7.481 -10.665 -47.872 1.00 45.16 210 PRO A N 1
ATOM 1654 C CA . PRO A 1 210 ? -7.833 -9.457 -48.603 1.00 45.16 210 PRO A CA 1
ATOM 1655 C C . PRO A 1 210 ? -9.355 -9.299 -48.615 1.00 45.16 210 PRO A C 1
ATOM 1657 O O . PRO A 1 210 ? -10.046 -10.151 -49.154 1.00 45.16 210 PRO A O 1
ATOM 1660 N N . GLU A 1 211 ? -9.898 -8.205 -48.093 1.00 35.41 211 GLU A N 1
ATOM 1661 C CA . GLU A 1 211 ? -11.292 -7.834 -48.368 1.00 35.41 211 GLU A CA 1
ATOM 1662 C C . GLU A 1 211 ? -11.382 -6.313 -48.513 1.00 35.41 211 GLU A C 1
ATOM 1664 O O . GLU A 1 211 ? -11.415 -5.557 -47.544 1.00 35.41 211 GLU A O 1
ATOM 1669 N N . GLY A 1 212 ? -11.404 -5.873 -49.770 1.00 36.09 212 GLY A N 1
ATOM 1670 C CA . GLY A 1 212 ? -12.057 -4.641 -50.172 1.00 36.09 212 GLY A CA 1
ATOM 1671 C C . GLY A 1 212 ? -13.411 -4.998 -50.773 1.00 36.09 212 GLY A C 1
ATOM 1672 O O . GLY A 1 212 ? -13.496 -5.257 -51.971 1.00 36.09 212 GLY A O 1
ATOM 1673 N N . LYS A 1 213 ? -14.463 -4.989 -49.952 1.00 33.41 213 LYS A N 1
ATOM 1674 C CA . LYS A 1 213 ? -15.846 -4.797 -50.395 1.00 33.41 213 LYS A CA 1
ATOM 1675 C C . LYS A 1 213 ? -16.524 -3.794 -49.475 1.00 33.41 213 LYS A C 1
ATOM 1677 O O . LYS A 1 213 ? -16.682 -3.998 -48.277 1.00 33.41 213 LYS A O 1
ATOM 1682 N N . SER A 1 214 ? -16.894 -2.684 -50.087 1.00 37.25 214 SER A N 1
ATOM 1683 C CA . SER A 1 214 ? -17.759 -1.639 -49.574 1.00 37.25 214 SER A CA 1
ATOM 1684 C C . SER A 1 214 ? -19.139 -2.197 -49.227 1.00 37.25 214 SER A C 1
ATOM 1686 O O . SER A 1 214 ? -19.868 -2.638 -50.111 1.00 37.25 214 SER A O 1
ATOM 1688 N N . VAL A 1 215 ? -19.527 -2.098 -47.956 1.00 33.31 215 VAL A N 1
ATOM 1689 C CA . VAL A 1 215 ? -20.934 -2.055 -47.540 1.00 33.31 215 VAL A CA 1
ATOM 1690 C C . VAL A 1 215 ? -21.053 -1.021 -46.422 1.00 33.31 215 VAL A C 1
ATOM 1692 O O . VAL A 1 215 ? -20.347 -1.084 -45.419 1.00 33.31 215 VAL A O 1
ATOM 1695 N N . ALA A 1 216 ? -21.906 -0.028 -46.656 1.00 38.59 216 ALA A N 1
ATOM 1696 C CA . ALA A 1 216 ? -22.216 1.061 -45.744 1.00 38.59 216 ALA A CA 1
ATOM 1697 C C . ALA A 1 216 ? -22.761 0.543 -44.406 1.00 38.59 216 ALA A C 1
ATOM 1699 O O . ALA A 1 216 ? -23.625 -0.331 -44.393 1.00 38.59 216 ALA A O 1
ATOM 1700 N N . LEU A 1 217 ? -22.318 1.138 -43.297 1.00 34.56 217 LEU A N 1
ATOM 1701 C CA . LEU A 1 217 ? -22.994 1.030 -42.008 1.00 34.56 217 LEU A CA 1
ATOM 1702 C C . LEU A 1 217 ? -23.039 2.402 -41.338 1.00 34.56 217 LEU A C 1
ATOM 1704 O O . LEU A 1 217 ? -22.032 3.095 -41.205 1.00 34.56 217 LEU A O 1
ATOM 1708 N N . GLN A 1 218 ? -24.274 2.770 -41.013 1.00 33.28 218 GLN A N 1
ATOM 1709 C CA . GLN A 1 218 ? -24.743 4.013 -40.430 1.00 33.28 218 GLN A CA 1
ATOM 1710 C C . GLN A 1 218 ? -23.938 4.467 -39.207 1.00 33.28 218 GLN A C 1
ATOM 1712 O O . GLN A 1 218 ? -23.704 3.705 -38.271 1.00 33.28 218 GLN A O 1
ATOM 1717 N N . THR A 1 219 ? -23.669 5.768 -39.171 1.00 40.03 219 THR A N 1
ATOM 1718 C CA . THR A 1 219 ? -23.508 6.571 -37.959 1.00 40.03 219 THR A CA 1
ATOM 1719 C C . THR A 1 219 ? -24.719 6.373 -37.048 1.00 40.03 219 THR A C 1
ATOM 1721 O O . THR A 1 219 ? -25.835 6.649 -37.486 1.00 40.03 219 THR A O 1
ATOM 1724 N N . GLN A 1 220 ? -24.524 5.950 -35.798 1.00 36.78 220 GLN A N 1
ATOM 1725 C CA . GLN A 1 220 ? -25.511 6.171 -34.737 1.00 36.78 220 GLN A CA 1
ATOM 1726 C C . GLN A 1 220 ? -24.815 6.534 -33.425 1.00 36.78 220 GLN A C 1
ATOM 1728 O O . GLN A 1 220 ? -24.048 5.758 -32.857 1.00 36.78 220 GLN A O 1
ATOM 1733 N N . ASP A 1 221 ? -25.100 7.763 -33.001 1.00 33.53 221 ASP A N 1
ATOM 1734 C CA . ASP A 1 221 ? -24.838 8.339 -31.692 1.00 33.53 221 ASP A CA 1
ATOM 1735 C C . ASP A 1 221 ? -25.440 7.485 -30.571 1.00 33.53 221 ASP A C 1
ATOM 1737 O O . ASP A 1 221 ? -26.639 7.203 -30.558 1.00 33.53 221 ASP A O 1
ATOM 1741 N N . CYS A 1 222 ? -24.636 7.151 -29.563 1.00 31.61 222 CYS A N 1
ATOM 1742 C CA . CYS A 1 222 ? -25.149 6.617 -28.305 1.00 31.61 222 CYS A CA 1
ATOM 1743 C C . CYS A 1 222 ? -25.533 7.784 -27.386 1.00 31.61 222 CYS A C 1
ATOM 1745 O O . CYS A 1 222 ? -24.735 8.234 -26.563 1.00 31.61 222 CYS A O 1
ATOM 1747 N N . THR A 1 223 ? -26.764 8.278 -27.537 1.00 39.28 223 THR A N 1
ATOM 1748 C CA . THR A 1 223 ? -27.429 9.133 -26.541 1.00 39.28 223 THR A CA 1
ATOM 1749 C C . THR A 1 223 ? -28.094 8.248 -25.483 1.00 39.28 223 THR A C 1
ATOM 1751 O O . THR A 1 223 ? -28.823 7.314 -25.806 1.00 39.28 223 THR A O 1
ATOM 1754 N N . MET A 1 224 ? -27.820 8.535 -24.210 1.00 41.53 224 MET A N 1
ATOM 1755 C CA . MET A 1 224 ? -28.405 7.865 -23.041 1.00 41.53 224 M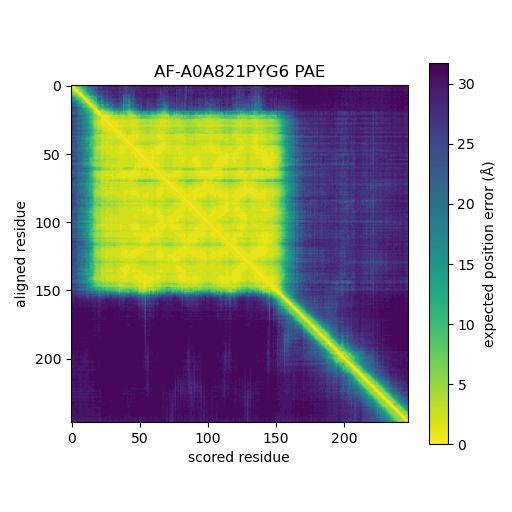ET A CA 1
ATOM 1756 C C . MET A 1 224 ? -29.887 8.245 -22.882 1.00 41.53 224 MET A C 1
ATOM 1758 O O . MET A 1 224 ? -30.182 9.441 -22.907 1.00 41.53 224 MET A O 1
ATOM 1762 N N . PRO A 1 225 ? -30.810 7.304 -22.616 1.00 44.16 225 PRO A N 1
ATOM 1763 C CA . PRO A 1 225 ? -32.124 7.656 -22.106 1.00 44.16 225 PRO A CA 1
ATOM 1764 C C . PRO A 1 225 ? -32.121 7.656 -20.572 1.00 44.16 225 PRO A C 1
ATOM 1766 O O . PRO A 1 225 ? -31.892 6.640 -19.914 1.00 44.16 225 PRO A O 1
ATOM 1769 N N . THR A 1 226 ? -32.390 8.834 -20.020 1.00 43.19 226 THR A N 1
ATOM 1770 C CA . THR A 1 226 ? -32.888 9.051 -18.661 1.00 43.19 226 THR A CA 1
ATOM 1771 C C . THR A 1 226 ? -34.394 8.830 -18.690 1.00 43.19 226 THR A C 1
ATOM 1773 O O . THR A 1 226 ? -35.046 9.538 -19.445 1.00 43.19 226 THR A O 1
ATOM 1776 N N . GLU A 1 227 ? -34.959 7.939 -17.869 1.00 36.72 227 GLU A N 1
ATOM 1777 C CA . GLU A 1 227 ? -36.340 8.096 -17.385 1.00 36.72 227 GLU A CA 1
ATOM 1778 C C . GLU A 1 227 ? -36.649 7.209 -16.161 1.00 36.72 227 GLU A C 1
ATOM 1780 O O . GLU A 1 227 ? -36.356 6.015 -16.121 1.00 36.72 227 GLU A O 1
ATOM 1785 N N . LEU A 1 228 ? -37.218 7.856 -15.139 1.00 45.56 228 LEU A N 1
ATOM 1786 C CA . LEU A 1 228 ? -37.831 7.294 -13.929 1.00 45.56 228 LEU A CA 1
ATOM 1787 C C . LEU A 1 228 ? -39.252 6.797 -14.243 1.00 45.56 228 LEU A C 1
ATOM 1789 O O . LEU A 1 228 ? -39.902 7.389 -15.102 1.00 45.56 228 LEU A O 1
ATOM 1793 N N . PRO A 1 229 ? -39.827 5.885 -13.437 1.00 43.69 229 PRO A N 1
ATOM 1794 C CA . PRO A 1 229 ? -41.278 5.848 -13.305 1.00 43.69 229 PRO A CA 1
ATOM 1795 C C . PRO A 1 229 ? -41.749 6.066 -11.861 1.00 43.69 229 PRO A C 1
ATOM 1797 O O . PRO A 1 229 ? -41.344 5.380 -10.923 1.00 43.69 229 PRO A O 1
ATOM 1800 N N . THR A 1 230 ? -42.682 7.009 -11.731 1.00 37.16 230 THR A N 1
ATOM 1801 C CA . THR A 1 230 ? -43.469 7.331 -10.537 1.00 37.16 230 THR A CA 1
ATOM 1802 C C . THR A 1 230 ? -44.931 6.924 -10.786 1.00 37.16 230 THR A C 1
ATOM 1804 O O . THR A 1 230 ? -45.541 7.412 -11.727 1.00 37.16 230 THR A O 1
ATOM 1807 N N . GLN A 1 231 ? -45.467 6.092 -9.881 1.00 38.25 231 GLN A N 1
ATOM 1808 C CA . GLN A 1 231 ? -46.855 5.996 -9.371 1.00 38.25 231 GLN A CA 1
ATOM 1809 C C . GLN A 1 231 ? -48.057 5.477 -10.217 1.00 38.25 231 GLN A C 1
ATOM 1811 O O . GLN A 1 231 ? -48.400 5.981 -11.278 1.00 38.25 231 GLN A O 1
ATOM 1816 N N . ILE A 1 232 ? -48.776 4.562 -9.539 1.00 41.94 232 ILE A N 1
ATOM 1817 C CA . ILE A 1 232 ? -50.239 4.348 -9.386 1.00 41.94 232 ILE A CA 1
ATOM 1818 C C . ILE A 1 232 ? -51.075 3.925 -10.602 1.00 41.94 232 ILE A C 1
ATOM 1820 O O . ILE A 1 232 ? -51.411 4.720 -11.474 1.00 41.94 232 ILE A O 1
ATOM 1824 N N . ARG A 1 233 ? -51.650 2.715 -10.493 1.00 39.12 233 ARG A N 1
ATOM 1825 C CA . ARG A 1 233 ? -53.024 2.453 -10.940 1.00 39.12 233 ARG A CA 1
ATOM 1826 C C . ARG A 1 233 ? -53.762 1.551 -9.948 1.00 39.12 233 ARG A C 1
ATOM 1828 O O . ARG A 1 233 ? -53.356 0.425 -9.683 1.00 39.12 233 ARG A O 1
ATOM 1835 N N . VAL A 1 234 ? -54.840 2.108 -9.410 1.00 46.81 234 VAL A N 1
ATOM 1836 C CA . VAL A 1 234 ? -55.881 1.477 -8.593 1.00 46.81 234 VAL A CA 1
ATOM 1837 C C . VAL A 1 234 ? -56.750 0.602 -9.498 1.00 46.81 234 VAL A C 1
ATOM 1839 O O . VAL A 1 234 ? -57.066 1.037 -10.601 1.00 46.81 234 VAL A O 1
ATOM 1842 N N . ASN A 1 235 ? -57.174 -0.572 -9.030 1.00 39.16 235 ASN A N 1
ATOM 1843 C CA . ASN A 1 235 ? -58.399 -1.234 -9.488 1.00 39.16 235 ASN A CA 1
ATOM 1844 C C . ASN A 1 235 ? -59.031 -1.955 -8.291 1.00 39.16 235 ASN A C 1
ATOM 1846 O O . ASN A 1 235 ? -58.358 -2.719 -7.600 1.00 39.16 235 ASN A O 1
ATOM 1850 N N . GLY A 1 236 ? -60.299 -1.636 -8.039 1.00 38.88 236 GLY A N 1
ATOM 1851 C CA . GLY A 1 236 ? -61.139 -2.252 -7.023 1.00 38.88 236 GLY A CA 1
ATOM 1852 C C . GLY A 1 236 ? -62.020 -3.380 -7.565 1.00 38.88 236 GLY A C 1
ATOM 1853 O O . GLY A 1 236 ? -61.941 -3.735 -8.740 1.00 38.88 236 GLY A O 1
ATOM 1854 N N . ASP A 1 237 ? -62.877 -3.835 -6.646 1.00 37.06 237 ASP A N 1
ATOM 1855 C CA . ASP A 1 237 ? -63.998 -4.786 -6.734 1.00 37.06 237 ASP A CA 1
ATOM 1856 C C . ASP A 1 237 ? -63.648 -6.290 -6.710 1.00 37.06 237 ASP A C 1
ATOM 1858 O O . ASP A 1 237 ? -62.795 -6.751 -7.454 1.00 37.06 237 ASP A O 1
ATOM 1862 N N . ALA A 1 238 ? -64.289 -7.168 -5.922 1.00 42.59 238 ALA A N 1
ATOM 1863 C CA . ALA A 1 238 ? -65.281 -7.047 -4.849 1.00 42.59 238 ALA A CA 1
ATOM 1864 C C . ALA A 1 238 ? -65.517 -8.444 -4.192 1.00 42.59 238 ALA A C 1
ATOM 1866 O O . ALA A 1 238 ? -65.215 -9.474 -4.788 1.00 42.59 238 ALA A O 1
ATOM 1867 N N . VAL A 1 239 ? -66.190 -8.427 -3.028 1.00 42.84 239 VAL A N 1
ATOM 1868 C CA . VAL A 1 239 ? -67.104 -9.446 -2.436 1.00 42.84 239 VAL A CA 1
ATOM 1869 C C . VAL A 1 239 ? -66.572 -10.524 -1.460 1.00 42.84 239 VAL A C 1
ATOM 1871 O O . VAL A 1 239 ? -66.033 -11.547 -1.862 1.00 42.84 239 VAL A O 1
ATOM 1874 N N . GLY A 1 240 ? -66.978 -10.348 -0.186 1.00 35.72 240 GLY A N 1
ATOM 1875 C CA . GLY A 1 240 ? -67.471 -11.388 0.744 1.00 35.72 240 GLY A CA 1
ATOM 1876 C C . GLY A 1 240 ? -66.417 -12.135 1.574 1.00 35.72 240 GLY A C 1
ATOM 1877 O O . GLY A 1 240 ? -65.369 -12.487 1.069 1.00 35.72 240 GLY A O 1
ATOM 1878 N N . ALA A 1 241 ? -66.598 -12.482 2.846 1.00 43.28 241 ALA A N 1
ATOM 1879 C CA . ALA A 1 241 ? -67.645 -12.293 3.845 1.00 43.28 241 ALA A CA 1
ATOM 1880 C C . ALA A 1 241 ? -67.064 -12.812 5.194 1.00 43.28 241 ALA A C 1
ATOM 1882 O O . ALA A 1 241 ? -66.155 -13.631 5.154 1.00 43.28 241 ALA A O 1
ATOM 1883 N N . ILE A 1 242 ? -67.625 -12.367 6.336 1.00 46.16 242 ILE A N 1
ATOM 1884 C CA . ILE A 1 242 ? -67.791 -13.061 7.650 1.00 46.16 242 ILE A CA 1
ATOM 1885 C C . ILE A 1 242 ? -66.597 -13.857 8.257 1.00 46.16 242 ILE A C 1
ATOM 1887 O O . ILE A 1 242 ? -66.037 -14.738 7.634 1.00 46.16 242 ILE A O 1
ATOM 1891 N N . GLY A 1 243 ? -66.175 -13.725 9.516 1.00 41.25 243 GLY A N 1
ATOM 1892 C CA . GLY A 1 243 ? -66.686 -13.046 10.698 1.00 41.25 243 GLY A CA 1
ATOM 1893 C C . GLY A 1 243 ? -65.853 -13.439 11.939 1.00 41.25 243 GLY A C 1
ATOM 1894 O O . GLY A 1 243 ? -65.094 -14.402 11.912 1.00 41.25 243 GLY A O 1
ATOM 1895 N N . THR A 1 244 ? -66.044 -12.660 13.008 1.00 50.16 244 THR A N 1
ATOM 1896 C CA . THR A 1 244 ? -65.919 -13.007 14.442 1.00 50.16 244 THR A CA 1
ATOM 1897 C C . THR A 1 244 ? -64.569 -13.479 15.016 1.00 50.16 244 THR A C 1
ATOM 1899 O O . THR A 1 244 ? -64.218 -14.652 14.956 1.00 50.16 244 THR A O 1
ATOM 1902 N N . SER A 1 245 ? -63.905 -12.561 15.730 1.00 47.12 245 SER A N 1
ATOM 1903 C CA . SER A 1 245 ? -63.167 -12.809 16.990 1.00 47.12 245 SER A CA 1
ATOM 1904 C C . SER A 1 245 ? -64.142 -13.219 18.126 1.00 47.12 245 SER A C 1
ATOM 1906 O O . SER A 1 245 ? -65.351 -13.229 17.877 1.00 47.12 245 SER A O 1
ATOM 1908 N N . PRO A 1 246 ? -63.721 -13.385 19.401 1.00 63.53 246 PRO A N 1
ATOM 1909 C CA . PRO A 1 246 ? -62.366 -13.506 19.961 1.00 63.53 246 PRO A CA 1
ATOM 1910 C C . PRO A 1 246 ? -62.212 -14.704 20.930 1.00 63.53 246 PRO A C 1
ATOM 1912 O O . PRO A 1 246 ? -63.198 -15.304 21.351 1.00 63.53 246 PRO A O 1
ATOM 1915 N N . LEU A 1 247 ? -60.970 -15.006 21.319 1.00 49.44 247 LEU A N 1
ATOM 1916 C CA . LEU A 1 247 ? -60.455 -14.937 22.699 1.00 49.44 247 LEU A CA 1
ATOM 1917 C C . LEU A 1 247 ? -58.923 -14.998 22.657 1.00 49.44 247 LEU A C 1
ATOM 1919 O O . LEU A 1 247 ? -58.396 -15.789 21.843 1.00 49.44 247 LEU A O 1
#

Secondary structure (DSSP, 8-state):
-------TTSHHHHGGGG--HHHHHHHHHHHHH-TTEEE-SSTTEEEEPPPSEEETTPPPTT-EEEEESS---TT-EEEEEEE-SS-SS--EES-EEEEETTEEEESS-EE-S---TT--EEEEEEE--SSPEEEEEEEEEEEESS-S------------------PPP-------------------PPPPPPPPTTSSTTSSS-----------------PPPP---------------------

Radius of gyration: 37.78 Å; Cα contacts (8 Å, |Δi|>4): 304; chains: 1; bounding box: 123×105×73 Å

InterPro domains:
  IPR000040 Acute myeloid leukemia 1 protein (AML1)/Runt [PR00967] (24-43)
  IPR000040 Acute myeloid leukemia 1 protein (AML1)/Runt [PR00967] (43-64)
  IPR000040 Acute myeloid leukemia 1 protein (AML1)/Runt [PR00967] (65-84)
  IPR000040 Acute myeloid leukemia 1 protein (AML1)/Runt [PR00967] (85-106)
  IPR000040 Acute myeloid leukemia 1 protein (AML1)/Runt [PR00967] (107-128)
  IPR000040 Acute myeloid leukemia 1 protein (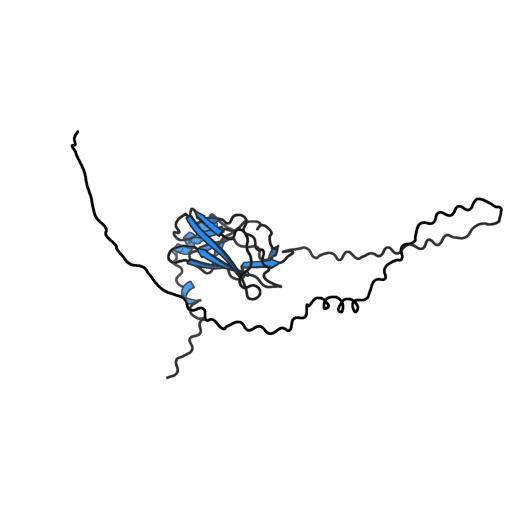AML1)/Runt [PR00967] (129-151)
  IPR000040 Acute myeloid leukemia 1 protein (AML1)/Runt [PTHR11950] (22-211)
  IPR008967 p53-like transcription factor, DNA-binding domain superfamily [SSF49417] (34-153)
  IPR012346 p53/RUNT-type transcription factor, DNA-binding domain superfamily [G3DSA:2.60.40.720] (24-163)
  IPR013524 Runt domain [PF00853] (33-154)
  IPR013524 Runt domain [PS51062] (25-153)

Foldseek 3Di:
DDDDDDDPPPVLPVVVVPPPPVLVVLVVVVCVVPVQWDDWSDSFKIKGQFDQWDAAPDFGPVAMKMFGSDDDDWQWKKFKFKADPVGRTFDKPQRIFTADPRMTTGDRIGTHGFQDDPAAIKMWIWTRDVVIDITIRPSRYGYDNVIDDDPDPPPPPPPDPPPPPPDDDDDDDDDDDDDDDDDDDDDDDDDDDDDDPVVPPPPPPPDDDDDDDDDDDDDDDPDDDDDDDDDDDDDDDDDDDDDDDDD

Mean predicted aligned error: 19.27 Å

Sequence (247 aa):
MHLPYESRGRRRREMAESEPWWLQSIIDETLGEHPDLVRTGSPDLMCSMLPQHWRSNKTLPGGFKVVALGDILDGTQVTVRAGNDENCSAELRNNTAVMKNRVAKFNDLRFVGRSGRGKSFSLTIMVSTSPPQVATYQKAIKVTVDGPREPRSKTSTNASPHQIRAIGFQRPFIASTSMSLRDLEYKTSPRLRSLSHEEREYKTNANLPPEGKSVALQTQDCTMPTELPTQIRVNGDAVGAIGTSPL

Nearest PDB structures (foldseek):
  4l0y-assembly1_A  TM=9.860E-01  e=5.494E-20  Mus musculus
  4l18-assembly1_A  TM=1.001E+00  e=1.016E-19  Mus musculus
  4l0z-assembly1_A  TM=9.537E-01  e=1.700E-20  Mus musculus
  4l18-assembly2_E  TM=9.390E-01  e=4.913E-20  Mus musculus
  3wtw-assembly1_A  TM=9.984E-01  e=5.742E-19  Mus musculus

Solvent-accessible surface area (backbone atoms only — not comparable to full-atom values): 16259 Å² total; per-residue (Å²): 139,84,80,80,84,77,69,88,71,64,71,73,62,65,64,68,78,69,66,55,77,68,55,57,57,53,50,52,52,49,35,71,79,38,74,58,54,38,80,37,72,30,97,49,38,34,29,48,62,59,62,66,52,32,33,38,66,40,74,50,96,84,51,43,40,39,36,45,79,52,96,60,64,66,71,34,43,34,36,56,44,36,23,39,96,83,31,71,70,38,51,60,40,49,42,56,26,46,26,44,92,37,35,23,59,28,68,63,38,24,46,52,39,57,31,53,90,98,32,40,21,26,34,42,39,39,37,66,50,92,76,66,47,72,32,38,37,74,66,42,30,22,26,36,83,70,31,76,68,78,84,78,76,78,76,71,81,70,71,74,76,77,78,81,78,82,76,78,90,85,90,84,84,88,84,84,85,87,83,82,93,75,91,77,92,72,86,81,77,81,80,82,79,86,80,62,89,78,75,64,73,77,75,76,77,80,83,74,85,89,80,92,74,94,74,92,77,81,91,76,85,90,76,82,85,85,82,86,89,83,85,88,84,90,83,84,87,84,86,88,76,90,81,82,85,87,134